Protein AF-A0A9W6X5M8-F1 (afdb_monomer_lite)

Sequence (213 aa):
MNVTDPGTEVNPSIALISAAWQDSLTKSNLDWFNHRGYLSYDLDDNLAVLTLNTVPYSVRCLTQDEAEGTELVPLFMSAAISLIYDNNPAFMVWDFDAITYEVLDYTVYGSNISSASQSLGWQPLFKASTEYAVSSLRTSELNAFVNRAASNPALLEQYYYNSKARSYRQSSCQDAACQAKWLCTMQWFTTSEDFQACVSELEAARSTVATSC

pLDDT: mean 86.84, std 13.22, range [39.12, 98.5]

Radius of gyration: 20.64 Å; chains: 1; bounding box: 48×42×54 Å

Foldseek 3Di:
DCCADPVVLFRPVQVVCLVVCPVPDDPVQSVVCRNQVWGWDAPDPQDIDTGDDCVCVPPVHDDDDDDDDDDDWDDDDFAACDCPPQFFRKGKDWDADPPNRFTFWMWIWGAADPDPPDDGPTDTLDICCVLQVFRGNGPVSLVVSLVVLLVDVVSLQSVVCVSRVNGPRDDTQRAQLSSQLSSLVSDDDPDPVVSVVSSVVSSVVVVVVVVPD

Secondary structure (DSSP, 8-state):
--SS-TTT---HHHHTTGGGGTTTS-HHHHHHHHHHS-EEEESSSS-EEEE---GGGSTTS-PPPP------PPP-PPPPSS-TTSPPPEEEEEEE-TTT--EEEEEEEE---SSTTS----EEEEEHHHHH--S--SHHHHHHHHHHHHH-HHHHHHHHHHHTTT-TTSPP--SHHHHHHHHHTTS--SSHHHHHHHHHHHHHHHHHHHT--

Organism: NCBI:txid2077276

Structure (mmCIF, N/CA/C/O backbone):
data_AF-A0A9W6X5M8-F1
#
_entry.id   AF-A0A9W6X5M8-F1
#
loop_
_atom_site.group_PDB
_atom_site.id
_atom_site.type_symbol
_atom_site.label_atom_id
_atom_site.label_alt_id
_atom_site.label_comp_id
_atom_site.label_asym_id
_atom_site.label_entity_id
_atom_site.label_seq_id
_atom_site.pdbx_PDB_ins_code
_atom_site.Cartn_x
_atom_site.Cartn_y
_atom_site.Cartn_z
_atom_site.occupancy
_atom_site.B_iso_or_equiv
_atom_site.auth_seq_id
_atom_site.auth_comp_id
_atom_site.auth_asym_id
_atom_site.auth_atom_id
_atom_site.pdbx_PDB_model_num
ATOM 1 N N . MET A 1 1 ? -3.302 24.728 13.716 1.00 47.94 1 MET A N 1
ATOM 2 C CA . MET A 1 1 ? -4.661 24.152 13.825 1.00 47.94 1 MET A CA 1
ATOM 3 C C . MET A 1 1 ? -4.744 23.505 15.196 1.00 47.94 1 MET A C 1
ATOM 5 O O . MET A 1 1 ? -3.886 22.681 15.476 1.00 47.94 1 MET A O 1
ATOM 9 N N . ASN A 1 2 ? -5.677 23.905 16.067 1.00 55.47 2 ASN A N 1
ATOM 10 C CA . ASN A 1 2 ? -5.885 23.180 17.326 1.00 55.47 2 ASN A CA 1
ATOM 11 C C . ASN A 1 2 ? -6.589 21.868 16.986 1.00 55.47 2 ASN A C 1
ATOM 13 O O . ASN A 1 2 ? -7.780 21.864 16.693 1.00 55.47 2 ASN A O 1
ATOM 17 N N . VAL A 1 3 ? -5.819 20.781 16.938 1.00 63.25 3 VAL A N 1
ATOM 18 C CA . VAL A 1 3 ? -6.336 19.430 16.678 1.00 63.25 3 VAL A CA 1
ATOM 19 C C . VAL A 1 3 ? -7.243 18.994 17.831 1.00 63.25 3 VAL A C 1
ATOM 21 O O . VAL A 1 3 ? -8.262 18.365 17.593 1.00 63.25 3 VAL A O 1
ATOM 24 N N . THR A 1 4 ? -6.938 19.417 19.056 1.00 66.56 4 THR A N 1
ATOM 25 C CA . THR A 1 4 ? -7.747 19.167 20.251 1.00 66.56 4 THR A CA 1
ATOM 26 C C . THR A 1 4 ? -8.115 20.503 20.892 1.00 66.56 4 THR A C 1
ATOM 28 O O . THR A 1 4 ? -7.276 21.402 20.991 1.00 66.56 4 THR A O 1
ATOM 31 N N . ASP A 1 5 ? -9.376 20.663 21.285 1.00 64.81 5 ASP A N 1
ATOM 32 C CA . ASP A 1 5 ? -9.841 21.823 22.038 1.00 64.81 5 ASP A CA 1
ATOM 33 C C . ASP A 1 5 ? -9.309 21.746 23.484 1.00 64.81 5 ASP A C 1
ATOM 35 O O . ASP A 1 5 ? -9.529 20.743 24.157 1.00 64.81 5 ASP A O 1
ATOM 39 N N . PRO A 1 6 ? -8.603 22.770 23.991 1.00 66.88 6 PRO A N 1
ATOM 40 C CA . PRO A 1 6 ? -7.944 22.701 25.295 1.00 66.88 6 PRO A CA 1
ATOM 41 C C . PRO A 1 6 ? -8.903 22.809 26.492 1.00 66.88 6 PRO A C 1
ATOM 43 O O . PRO A 1 6 ? -8.478 22.572 27.616 1.00 66.88 6 PRO A O 1
ATOM 46 N N . GLY A 1 7 ? -10.166 23.203 26.287 1.00 72.44 7 GLY A N 1
ATOM 47 C CA . GLY A 1 7 ? -11.163 23.296 27.358 1.00 72.44 7 GLY A CA 1
ATOM 48 C C . GLY A 1 7 ? -11.997 22.025 27.516 1.00 72.44 7 GLY A C 1
ATOM 49 O O . GLY A 1 7 ? -12.445 21.713 28.615 1.00 72.44 7 GLY A O 1
ATOM 50 N N . THR A 1 8 ? -12.207 21.301 26.419 1.00 73.75 8 THR A N 1
ATOM 51 C CA . THR A 1 8 ? -13.016 20.074 26.369 1.00 73.75 8 THR A CA 1
ATOM 52 C C . THR A 1 8 ? -12.182 18.814 26.170 1.00 73.75 8 THR A C 1
ATOM 54 O O . THR A 1 8 ? -12.710 17.717 26.315 1.00 73.75 8 THR A O 1
ATOM 57 N N . GLU A 1 9 ? -10.906 18.966 25.809 1.00 74.50 9 GLU A N 1
ATOM 58 C CA . GLU A 1 9 ? -10.004 17.896 25.372 1.00 74.50 9 GLU A CA 1
ATOM 59 C C . GLU A 1 9 ? -10.557 17.075 24.196 1.00 74.50 9 GLU A C 1
ATOM 61 O O . GLU A 1 9 ? -10.105 15.966 23.944 1.00 74.50 9 GLU A O 1
ATOM 66 N N . VAL A 1 10 ? -11.529 17.602 23.443 1.00 75.12 10 VAL A N 1
ATOM 67 C CA . VAL A 1 10 ? -12.152 16.930 22.294 1.00 75.12 10 VAL A CA 1
ATOM 68 C C . VAL A 1 10 ? -11.622 17.514 20.992 1.00 75.12 10 VAL A C 1
ATOM 70 O O . VAL A 1 10 ? -11.450 18.724 20.855 1.00 75.12 10 VAL A O 1
ATOM 73 N N . ASN A 1 11 ? -11.400 16.662 19.993 1.00 73.62 11 ASN A N 1
ATOM 74 C CA . ASN A 1 11 ? -11.164 17.100 18.625 1.00 73.62 11 ASN A CA 1
ATOM 75 C C . ASN A 1 11 ? -12.515 17.400 17.940 1.00 73.62 11 ASN A C 1
ATOM 77 O O . ASN A 1 11 ? -13.260 16.468 17.618 1.00 73.62 11 ASN A O 1
ATOM 81 N N . PRO A 1 12 ? -12.851 18.677 17.667 1.00 73.62 12 PRO A N 1
ATOM 82 C CA . PRO A 1 12 ? -14.161 19.048 17.133 1.00 73.62 12 PRO A CA 1
ATOM 83 C C . PRO A 1 12 ? -14.402 18.533 15.709 1.00 73.62 12 PRO A C 1
ATOM 85 O O . PRO A 1 12 ? -15.550 18.343 15.324 1.00 73.62 12 PRO A O 1
ATOM 88 N N . SER A 1 13 ? -13.348 18.279 14.924 1.00 76.94 13 SER A N 1
ATOM 89 C CA . SER A 1 13 ? -13.488 17.701 13.578 1.00 76.94 13 SER A CA 1
ATOM 90 C C . SER A 1 13 ? -13.764 16.199 13.636 1.00 76.94 13 SER A C 1
ATOM 92 O O . SER A 1 13 ? -14.544 15.688 12.839 1.00 76.94 13 SER A O 1
ATOM 94 N N . ILE A 1 14 ? -13.164 15.498 14.602 1.00 77.25 14 ILE A N 1
ATOM 95 C CA . ILE A 1 14 ? -13.422 14.073 14.834 1.00 77.25 14 ILE A CA 1
ATOM 96 C C . ILE A 1 14 ? -14.827 13.868 15.397 1.00 77.25 14 ILE A C 1
ATOM 98 O O . ILE A 1 14 ? -15.544 13.003 14.905 1.00 77.25 14 ILE A O 1
ATOM 102 N N . ALA A 1 15 ? -15.269 14.725 16.323 1.00 73.12 15 ALA A N 1
ATOM 103 C CA . ALA A 1 15 ? -16.620 14.677 16.883 1.00 73.12 15 ALA A CA 1
ATOM 104 C C . ALA A 1 15 ? -17.732 14.674 15.809 1.00 73.12 15 ALA A C 1
ATOM 106 O O . ALA A 1 15 ? -18.783 14.066 16.012 1.00 73.12 15 ALA A O 1
ATOM 107 N N . LEU A 1 16 ? -17.497 15.306 14.649 1.00 79.81 16 LEU A N 1
ATOM 108 C CA . LEU A 1 16 ? -18.440 15.318 13.522 1.00 79.81 16 LEU A CA 1
ATOM 109 C C . LEU A 1 16 ? -18.623 13.945 12.863 1.00 79.81 16 LEU A C 1
ATOM 111 O O . LEU A 1 16 ? -19.682 13.686 12.294 1.00 79.81 16 LEU A O 1
ATOM 115 N N . ILE A 1 17 ? -17.610 13.078 12.917 1.00 81.50 17 ILE A N 1
ATOM 116 C CA . ILE A 1 17 ? -17.653 11.745 12.303 1.00 81.50 17 ILE A CA 1
ATOM 117 C C . ILE A 1 17 ? -17.928 10.636 13.319 1.00 81.50 17 ILE A C 1
ATOM 119 O O . ILE A 1 17 ? -18.282 9.533 12.920 1.00 81.50 17 ILE A O 1
ATOM 123 N N . SER A 1 18 ? -17.820 10.909 14.620 1.00 82.69 18 SER A N 1
ATOM 124 C CA . SER A 1 18 ? -17.929 9.907 15.690 1.00 82.69 18 SER A CA 1
ATOM 125 C C . SER A 1 18 ? -19.239 9.132 15.687 1.00 82.69 18 SER A C 1
ATOM 127 O O . SER A 1 18 ? -19.248 7.953 16.024 1.00 82.69 18 SER A O 1
ATOM 129 N N . ALA A 1 19 ? -20.340 9.762 15.265 1.00 86.50 19 ALA A N 1
ATOM 130 C CA . ALA A 1 19 ? -21.632 9.090 15.141 1.00 86.50 19 ALA A CA 1
ATOM 131 C C . ALA A 1 19 ? -21.582 7.887 14.183 1.00 86.50 19 ALA A C 1
ATOM 133 O O . ALA A 1 19 ? -22.212 6.872 14.455 1.00 86.50 19 ALA A O 1
ATOM 134 N N . ALA A 1 20 ? -20.779 7.960 13.116 1.00 87.44 20 ALA A N 1
ATOM 135 C CA . ALA A 1 20 ? -20.617 6.862 12.163 1.00 87.44 20 ALA A CA 1
ATOM 136 C C . ALA A 1 20 ? -19.860 5.653 12.744 1.00 87.44 20 ALA A C 1
ATOM 138 O O . ALA A 1 20 ? -19.884 4.578 12.153 1.00 87.44 20 ALA A O 1
ATOM 139 N N . TRP A 1 21 ? -19.194 5.822 13.890 1.00 88.12 21 TRP A N 1
ATOM 140 C CA . TRP A 1 21 ? -18.378 4.791 14.534 1.00 88.12 21 TRP A CA 1
ATOM 141 C C . TRP A 1 21 ? -19.024 4.197 15.791 1.00 88.12 21 TRP A C 1
ATOM 143 O O . TRP A 1 21 ? -18.446 3.290 16.385 1.00 88.12 21 TRP A O 1
ATOM 153 N N . GLN A 1 22 ? -20.205 4.676 16.200 1.00 89.19 22 GLN A N 1
ATOM 154 C CA . GLN A 1 22 ? -20.870 4.250 17.442 1.00 89.19 22 GLN A CA 1
ATOM 155 C C . GLN A 1 22 ? -21.201 2.755 17.472 1.00 89.19 22 GLN A C 1
ATOM 157 O O . GLN A 1 22 ? -21.111 2.141 18.530 1.00 89.19 22 GLN A O 1
ATOM 162 N N . ASP A 1 23 ? -21.530 2.174 16.318 1.00 90.44 23 ASP A N 1
ATOM 163 C CA . ASP A 1 23 ? -21.866 0.750 16.208 1.00 90.44 23 ASP A CA 1
ATOM 164 C C . ASP A 1 23 ? -20.622 -0.148 16.099 1.00 90.44 23 ASP A C 1
ATOM 166 O O . ASP A 1 23 ? -20.699 -1.354 16.327 1.00 90.44 23 ASP A O 1
ATOM 170 N N . SER A 1 24 ? -19.468 0.438 15.763 1.00 87.00 24 SER A N 1
ATOM 171 C CA . SER A 1 24 ? -18.211 -0.284 15.526 1.00 87.00 24 SER A CA 1
ATOM 172 C C . SER A 1 24 ? -17.241 -0.204 16.705 1.00 87.00 24 SER A C 1
ATOM 174 O O . SER A 1 24 ? -16.332 -1.025 16.803 1.00 87.00 24 SER A O 1
ATOM 176 N N . LEU A 1 25 ? -17.392 0.789 17.587 1.00 87.69 25 LEU A N 1
ATOM 177 C CA . LEU A 1 25 ? -16.494 1.038 18.713 1.00 87.69 25 LEU A CA 1
ATOM 178 C C . LEU A 1 25 ? -17.238 0.943 20.043 1.00 87.69 25 LEU A C 1
ATOM 180 O O . LEU A 1 25 ? -18.352 1.437 20.198 1.00 87.69 25 LEU A O 1
ATOM 184 N N . THR A 1 26 ? -16.578 0.374 21.054 1.00 89.00 26 THR A N 1
ATOM 185 C CA . THR A 1 26 ? -17.076 0.464 22.431 1.00 89.00 26 THR A CA 1
ATOM 186 C C . THR A 1 26 ? -17.136 1.927 22.871 1.00 89.00 26 THR A C 1
ATOM 188 O O . THR A 1 26 ? -16.373 2.767 22.390 1.00 89.00 26 THR A O 1
ATOM 191 N N . LYS A 1 27 ? -17.996 2.239 23.848 1.00 89.00 27 LYS A N 1
ATOM 192 C CA . LYS A 1 27 ? -18.115 3.603 24.384 1.00 89.00 27 LYS A CA 1
ATOM 193 C C . LYS A 1 27 ? -16.763 4.176 24.830 1.00 89.00 27 LYS A C 1
ATOM 195 O O . LYS A 1 27 ? -16.429 5.295 24.468 1.00 89.00 27 LYS A O 1
ATOM 200 N N . SER A 1 28 ? -15.961 3.378 25.541 1.00 87.94 28 SER A N 1
ATOM 201 C CA . SER A 1 28 ? -14.632 3.802 26.000 1.00 87.94 28 SER A CA 1
ATOM 202 C C . SER A 1 28 ? -13.668 4.081 24.844 1.00 87.94 28 SER A C 1
ATOM 204 O O . SER A 1 28 ? -12.886 5.025 24.921 1.00 87.94 28 SER A O 1
ATOM 206 N N . ASN A 1 29 ? -13.705 3.275 23.779 1.00 88.06 29 ASN A N 1
ATOM 207 C CA . ASN A 1 29 ? -12.867 3.483 22.597 1.00 88.06 29 ASN A CA 1
ATOM 208 C C . ASN A 1 29 ? -13.296 4.735 21.828 1.00 88.06 29 ASN A C 1
ATOM 210 O O . ASN A 1 29 ? -12.449 5.503 21.377 1.00 88.06 29 ASN A O 1
ATOM 214 N N . LEU A 1 30 ? -14.604 4.966 21.718 1.00 87.69 30 LEU A N 1
ATOM 215 C CA . LEU A 1 30 ? -15.150 6.155 21.078 1.00 87.69 30 LEU A CA 1
ATOM 216 C C . LEU A 1 30 ? -14.787 7.434 21.849 1.00 87.69 30 LEU A C 1
ATOM 218 O O . LEU A 1 30 ? -14.405 8.422 21.227 1.00 87.69 30 LEU A O 1
ATOM 222 N N . ASP A 1 31 ? -14.841 7.409 23.184 1.00 86.38 31 ASP A N 1
ATOM 223 C CA . ASP A 1 31 ? -14.430 8.537 24.031 1.00 86.38 31 ASP A CA 1
ATOM 224 C C . ASP A 1 31 ? -12.938 8.866 23.825 1.00 86.38 31 ASP A C 1
ATOM 226 O O . ASP A 1 31 ? -12.577 10.024 23.597 1.00 86.38 31 ASP A O 1
ATOM 230 N N . TRP A 1 32 ? -12.071 7.846 23.784 1.00 83.31 32 TRP A N 1
ATOM 231 C CA . TRP A 1 32 ? -10.649 8.038 23.477 1.00 83.31 32 TRP A CA 1
ATOM 232 C C . TRP A 1 32 ? -10.407 8.584 22.072 1.00 83.31 32 TRP A C 1
ATOM 234 O O . TRP A 1 32 ? -9.613 9.514 21.907 1.00 83.31 32 TRP A O 1
ATOM 244 N N . PHE A 1 33 ? -11.104 8.040 21.074 1.00 85.75 33 PHE A N 1
ATOM 245 C CA . PHE A 1 33 ? -11.027 8.511 19.696 1.00 85.75 33 PHE A CA 1
ATOM 246 C C . PHE A 1 33 ? -11.430 9.987 19.590 1.00 85.75 33 PHE A C 1
ATOM 248 O O . PHE A 1 33 ? -10.730 10.773 18.951 1.00 85.75 33 PHE A O 1
ATOM 255 N N . ASN A 1 34 ? -12.490 10.395 20.291 1.00 83.88 34 ASN A N 1
ATOM 256 C CA . ASN A 1 34 ? -12.950 11.784 20.329 1.00 83.88 34 ASN A CA 1
ATOM 257 C C . ASN A 1 34 ? -11.930 12.727 20.967 1.00 83.88 34 ASN A C 1
ATOM 259 O O . ASN A 1 34 ? -11.778 13.858 20.502 1.00 83.88 34 ASN A O 1
ATOM 263 N N . HIS A 1 35 ? -11.230 12.284 22.012 1.00 79.88 35 HIS A N 1
ATOM 264 C CA . HIS A 1 35 ? -10.239 13.124 22.681 1.00 79.88 35 HIS A CA 1
ATOM 265 C C . HIS A 1 35 ? -8.937 13.263 21.892 1.00 79.88 35 HIS A C 1
ATOM 267 O O . HIS A 1 35 ? -8.367 14.348 21.756 1.00 79.88 35 HIS A O 1
ATOM 273 N N . ARG A 1 36 ? -8.455 12.147 21.351 1.00 77.12 36 ARG A N 1
ATOM 274 C CA . ARG A 1 36 ? -7.084 12.039 20.842 1.00 77.12 36 ARG A CA 1
ATOM 275 C C . ARG A 1 36 ? -6.996 12.059 19.320 1.00 77.12 36 ARG A C 1
ATOM 277 O O . ARG A 1 36 ? -5.934 12.328 18.765 1.00 77.12 36 ARG A O 1
ATOM 284 N N . GLY A 1 37 ? -8.093 11.742 18.636 1.00 81.62 37 GLY A N 1
ATOM 285 C CA . GLY A 1 37 ? -8.132 11.506 17.193 1.00 81.62 37 GLY A CA 1
ATOM 286 C C . GLY A 1 37 ? -7.448 10.209 16.749 1.00 81.62 37 GLY A C 1
ATOM 287 O O . GLY A 1 37 ? -7.478 9.901 15.565 1.00 81.62 37 GLY A O 1
ATOM 288 N N . TYR A 1 38 ? -6.851 9.450 17.669 1.00 85.12 38 TYR A N 1
ATOM 289 C CA . TYR A 1 38 ? -6.265 8.130 17.443 1.00 85.12 38 TYR A CA 1
ATOM 290 C C . TYR A 1 38 ? -6.884 7.119 18.412 1.00 85.12 38 TYR A C 1
ATOM 292 O O . TYR A 1 38 ? -7.480 7.498 19.423 1.00 85.12 38 TYR A O 1
ATOM 300 N N . LEU A 1 39 ? -6.749 5.834 18.104 1.00 88.31 39 LEU A N 1
ATOM 301 C CA . LEU A 1 39 ? -7.370 4.747 18.851 1.00 88.31 39 LEU A CA 1
ATOM 302 C C . LEU A 1 39 ? -6.379 3.592 19.026 1.00 88.31 39 LEU A C 1
ATOM 304 O O . LEU A 1 39 ? -5.668 3.251 18.089 1.00 88.31 39 LEU A O 1
ATOM 308 N N . SER A 1 40 ? -6.364 2.979 20.207 1.00 90.25 40 SER A N 1
ATOM 309 C CA . SER A 1 40 ? -5.671 1.716 20.470 1.00 90.25 40 SER A CA 1
ATOM 310 C C . SER A 1 40 ? -6.610 0.802 21.240 1.00 90.25 40 SER A C 1
ATOM 312 O O . SER A 1 40 ? -7.208 1.255 22.216 1.00 90.25 40 SER A O 1
ATOM 314 N N . TYR A 1 41 ? -6.751 -0.449 20.816 1.00 88.06 41 TYR A N 1
ATOM 315 C CA . TYR A 1 41 ? -7.554 -1.448 21.521 1.00 88.06 41 TYR A CA 1
ATOM 316 C C . TYR A 1 41 ? -7.101 -2.862 21.176 1.00 88.06 41 TYR A C 1
ATOM 318 O O . TYR A 1 41 ? -6.610 -3.103 20.075 1.00 88.06 41 TYR A O 1
ATOM 326 N N . ASP A 1 42 ? -7.313 -3.785 22.103 1.00 91.19 42 ASP A N 1
ATOM 327 C CA . ASP A 1 42 ? -7.117 -5.211 21.864 1.00 91.19 42 ASP A CA 1
ATOM 328 C C . ASP A 1 42 ? -8.306 -5.737 21.046 1.00 91.19 42 ASP A C 1
ATOM 330 O O . ASP A 1 42 ? -9.467 -5.549 21.427 1.00 91.19 42 ASP A O 1
ATOM 334 N N . LEU A 1 43 ? -8.028 -6.331 19.884 1.00 89.12 43 LEU A N 1
ATOM 335 C CA . LEU A 1 43 ? -9.028 -7.015 19.063 1.00 89.12 43 LEU A CA 1
ATOM 336 C C . LEU A 1 43 ? -9.355 -8.388 19.662 1.00 89.12 43 LEU A C 1
ATOM 338 O O . LEU A 1 43 ? -10.516 -8.796 19.669 1.00 89.12 43 LEU A O 1
ATOM 342 N N . ASP A 1 44 ? -8.329 -9.066 20.176 1.00 90.50 44 ASP A N 1
ATOM 343 C CA . ASP A 1 44 ? -8.400 -10.289 20.970 1.00 90.50 44 ASP A CA 1
ATOM 344 C C . ASP A 1 44 ? -7.159 -10.414 21.882 1.00 90.50 44 ASP A C 1
ATOM 346 O O . ASP A 1 44 ? -6.394 -9.462 22.029 1.00 90.50 44 ASP A O 1
ATOM 350 N N . ASP A 1 45 ? -6.945 -11.588 22.485 1.00 91.50 45 ASP A N 1
ATOM 351 C CA . ASP A 1 45 ? -5.821 -11.843 23.399 1.00 91.50 45 ASP A CA 1
ATOM 352 C C . ASP A 1 45 ? -4.427 -11.769 22.731 1.00 91.50 45 ASP A C 1
ATOM 354 O O . ASP A 1 45 ? -3.416 -11.723 23.434 1.00 91.50 45 ASP A O 1
ATOM 358 N N . ASN A 1 46 ? -4.350 -11.777 21.394 1.00 92.06 46 ASN A N 1
ATOM 359 C CA . ASN A 1 46 ? -3.102 -11.872 20.629 1.00 92.06 46 ASN A CA 1
ATOM 360 C C . ASN A 1 46 ? -2.867 -10.691 19.667 1.00 92.06 46 ASN A C 1
ATOM 362 O O . ASN A 1 46 ? -1.758 -10.561 19.146 1.00 92.06 46 ASN A O 1
ATOM 366 N N . LEU A 1 47 ? -3.862 -9.828 19.426 1.00 93.12 47 LEU A N 1
ATOM 367 C CA . LEU A 1 47 ? -3.754 -8.688 18.515 1.00 93.12 47 LEU A CA 1
ATOM 368 C C . LEU A 1 47 ? -4.267 -7.388 19.135 1.00 93.12 47 LEU A C 1
ATOM 370 O O . LEU A 1 47 ? -5.445 -7.254 19.457 1.00 93.12 47 LEU A O 1
ATOM 374 N N . ALA A 1 48 ? -3.402 -6.374 19.145 1.00 93.38 48 ALA A N 1
ATOM 375 C CA . ALA A 1 48 ? -3.777 -4.986 19.386 1.00 93.38 48 ALA A CA 1
ATOM 376 C C . ALA A 1 48 ? -3.831 -4.196 18.070 1.00 93.38 48 ALA A C 1
ATOM 378 O O . ALA A 1 48 ? -2.934 -4.285 17.230 1.00 93.38 48 ALA A O 1
ATOM 379 N N . VAL A 1 49 ? -4.870 -3.379 17.904 1.00 92.44 49 VAL A N 1
ATOM 380 C CA . VAL A 1 49 ? -5.057 -2.488 16.756 1.00 92.44 49 VAL A CA 1
ATOM 381 C C . VAL A 1 49 ? -4.771 -1.053 17.174 1.00 92.44 49 VAL A C 1
ATOM 383 O O . VAL A 1 49 ? -5.452 -0.501 18.039 1.00 92.44 49 VAL A O 1
ATOM 386 N N . LEU A 1 50 ? -3.805 -0.425 16.500 1.00 92.94 50 LEU A N 1
ATOM 387 C CA . LEU A 1 50 ? -3.466 0.989 16.651 1.00 92.94 50 LEU A CA 1
ATOM 388 C C . LEU A 1 50 ? -3.873 1.764 15.390 1.00 92.94 50 LEU A C 1
ATOM 390 O O . LEU A 1 50 ? -3.304 1.587 14.317 1.00 92.94 50 LEU A O 1
ATOM 394 N N . THR A 1 51 ? -4.855 2.652 15.519 1.00 90.06 51 THR A N 1
ATOM 395 C CA . THR A 1 51 ? -5.280 3.587 14.470 1.00 90.06 51 THR A CA 1
ATOM 396 C C . THR A 1 51 ? -4.708 4.964 14.765 1.00 90.06 51 THR A C 1
ATOM 398 O O . THR A 1 51 ? -5.129 5.617 15.718 1.00 90.06 51 THR A O 1
ATOM 401 N N . LEU A 1 52 ? -3.759 5.417 13.949 1.00 88.94 52 LEU A N 1
ATOM 402 C CA . LEU A 1 52 ? -3.069 6.694 14.130 1.00 88.94 52 LEU A CA 1
ATOM 403 C C . LEU A 1 52 ? -3.739 7.827 13.347 1.00 88.94 52 LEU A C 1
ATOM 405 O O . LEU A 1 52 ? -4.131 7.655 12.194 1.00 88.94 52 LEU A O 1
ATOM 409 N N . ASN A 1 53 ? -3.778 9.023 13.938 1.00 84.06 53 ASN A N 1
ATOM 410 C CA . ASN A 1 53 ? -4.060 10.249 13.198 1.00 84.06 53 ASN A CA 1
ATOM 411 C C . ASN A 1 53 ? -2.760 10.796 12.611 1.00 84.06 53 ASN A C 1
ATOM 413 O O . ASN A 1 53 ? -1.986 11.449 13.309 1.00 84.06 53 ASN A O 1
ATOM 417 N N . THR A 1 54 ? -2.522 10.543 11.329 1.00 85.44 54 THR A N 1
ATOM 418 C CA . THR A 1 54 ? -1.301 10.995 10.649 1.00 85.44 54 THR A CA 1
ATOM 419 C C . THR A 1 54 ? -1.393 12.430 10.118 1.00 85.44 54 THR A C 1
ATOM 421 O O . THR A 1 54 ? -0.381 12.994 9.706 1.00 85.44 54 THR A O 1
ATOM 424 N N . VAL A 1 55 ? -2.569 13.074 10.175 1.00 80.31 55 VAL A N 1
ATOM 425 C CA . VAL A 1 55 ? -2.784 14.446 9.670 1.00 80.31 55 VAL A CA 1
ATOM 426 C C . VAL A 1 55 ? -1.842 15.481 10.308 1.00 80.31 55 VAL A C 1
ATOM 428 O O . VAL A 1 55 ? -1.260 16.267 9.550 1.00 80.31 55 VAL A O 1
ATOM 431 N N . PRO A 1 56 ? -1.625 15.496 11.643 1.00 77.56 56 PRO A N 1
ATOM 432 C CA . PRO A 1 56 ? -0.718 16.451 12.284 1.00 77.56 56 PRO A CA 1
ATOM 433 C C . PRO A 1 56 ? 0.736 16.338 11.809 1.00 77.56 56 PRO A C 1
ATOM 435 O O . PRO A 1 56 ? 1.469 17.318 11.874 1.00 77.56 56 PRO A O 1
ATOM 438 N N . TYR A 1 57 ? 1.134 15.169 11.301 1.00 76.25 57 TYR A N 1
ATOM 439 C CA . TYR A 1 57 ? 2.489 14.882 10.825 1.00 76.25 57 TYR A CA 1
ATOM 440 C C . TYR A 1 57 ? 2.666 15.126 9.323 1.00 76.25 57 TYR A C 1
ATOM 442 O O . TYR A 1 57 ? 3.767 14.979 8.798 1.00 76.25 57 TYR A O 1
ATOM 450 N N . SER A 1 58 ? 1.601 15.494 8.603 1.00 74.00 58 SER A N 1
ATOM 451 C CA . SER A 1 58 ? 1.742 15.878 7.201 1.00 74.00 58 SER A CA 1
ATOM 452 C C . SER A 1 58 ? 2.629 17.123 7.089 1.00 74.00 58 SER A C 1
ATOM 454 O O . SER A 1 58 ? 2.511 18.049 7.889 1.00 74.00 58 SER A O 1
ATOM 456 N N . VAL A 1 59 ? 3.496 17.167 6.070 1.00 62.81 59 VAL A N 1
ATOM 457 C CA . VAL A 1 59 ? 4.548 18.189 5.830 1.00 62.81 59 VAL A CA 1
ATOM 458 C C . VAL A 1 59 ? 4.040 19.643 5.871 1.00 62.81 59 VAL A C 1
ATOM 460 O O . VAL A 1 59 ? 4.805 20.592 5.989 1.00 62.81 59 VAL A O 1
ATOM 463 N N . ARG A 1 60 ? 2.721 19.846 5.807 1.00 56.22 60 ARG A N 1
ATOM 464 C CA . ARG A 1 60 ? 2.082 21.151 6.004 1.00 56.22 60 ARG A CA 1
ATOM 465 C C . ARG A 1 60 ? 2.053 21.613 7.466 1.00 56.22 60 ARG A C 1
ATOM 467 O O . ARG A 1 60 ? 1.573 22.719 7.708 1.00 56.22 60 ARG A O 1
ATOM 474 N N . CYS A 1 61 ? 2.476 20.793 8.431 1.00 47.06 61 CYS A N 1
ATOM 475 C CA . CYS A 1 61 ? 2.245 21.057 9.850 1.00 47.06 61 CYS A CA 1
ATOM 476 C C . CYS A 1 61 ? 3.434 20.873 10.807 1.00 47.06 61 CYS A C 1
ATOM 478 O O . CYS A 1 61 ? 3.279 21.374 11.915 1.00 47.06 61 CYS A O 1
ATOM 480 N N . LEU A 1 62 ? 4.590 20.277 10.459 1.00 52.06 62 LEU A N 1
ATOM 481 C CA . LEU A 1 62 ? 5.712 20.132 11.417 1.00 52.06 62 LEU A CA 1
ATOM 482 C C . LEU A 1 62 ? 7.123 20.056 10.792 1.00 52.06 62 LEU A C 1
ATOM 484 O O . LEU A 1 62 ? 7.291 19.617 9.657 1.00 52.06 62 LEU A O 1
ATOM 488 N N . THR A 1 63 ? 8.118 20.447 11.603 1.00 46.97 63 THR A N 1
ATOM 489 C CA . THR A 1 63 ? 9.544 20.063 11.561 1.00 46.97 63 THR A CA 1
ATOM 490 C C . THR A 1 63 ? 9.706 18.694 12.236 1.00 46.97 63 THR A C 1
ATOM 492 O O . THR A 1 63 ? 9.179 18.514 13.334 1.00 46.97 63 THR A O 1
ATOM 495 N N . GLN A 1 64 ? 10.366 17.726 11.596 1.00 54.41 64 GLN A N 1
ATOM 496 C CA . GLN A 1 64 ? 10.522 16.362 12.126 1.00 54.41 64 GLN A CA 1
ATOM 497 C C . GLN A 1 64 ? 11.779 16.225 12.998 1.00 54.41 64 GLN A C 1
ATOM 499 O O . GLN A 1 64 ? 12.842 16.690 12.600 1.00 54.41 64 GLN A O 1
ATOM 504 N N . ASP A 1 65 ? 11.641 15.546 14.141 1.00 51.31 65 ASP A N 1
ATOM 505 C CA . ASP A 1 65 ? 12.755 14.966 14.901 1.00 51.31 65 ASP A CA 1
ATOM 506 C C . ASP A 1 65 ? 12.962 13.504 14.465 1.00 51.31 65 ASP A C 1
ATOM 508 O O . ASP A 1 65 ? 11.999 12.783 14.182 1.00 51.31 65 ASP A O 1
ATOM 512 N N . GLU A 1 66 ? 14.223 13.081 14.403 1.00 51.81 66 GLU A N 1
ATOM 513 C CA . GLU A 1 66 ? 14.654 11.762 13.931 1.00 51.81 66 GLU A CA 1
ATOM 514 C C . GLU A 1 66 ? 14.326 10.658 14.949 1.00 51.81 66 GLU A C 1
ATOM 516 O O . GLU A 1 66 ? 14.613 10.777 16.141 1.00 51.81 66 GLU A O 1
ATOM 521 N N . ALA A 1 67 ? 13.754 9.547 14.478 1.00 51.16 67 ALA A N 1
ATOM 522 C CA . ALA A 1 67 ? 13.635 8.322 15.262 1.00 51.16 67 ALA A CA 1
ATOM 523 C C . ALA A 1 67 ? 14.758 7.354 14.856 1.00 51.16 67 ALA A C 1
ATOM 525 O O . ALA A 1 67 ? 14.758 6.831 13.742 1.00 51.16 67 ALA A O 1
ATOM 526 N N . GLU A 1 68 ? 15.714 7.106 15.754 1.00 46.34 68 GLU A N 1
ATOM 527 C CA . GLU A 1 68 ? 16.763 6.100 15.554 1.00 46.34 68 GLU A CA 1
ATOM 528 C C . GLU A 1 68 ? 16.263 4.676 15.858 1.00 46.34 68 GLU A C 1
ATOM 530 O O . GLU A 1 68 ? 15.603 4.424 16.867 1.00 46.34 68 GLU A O 1
ATOM 535 N N . GLY A 1 69 ? 16.690 3.713 15.031 1.00 50.22 69 GLY A N 1
ATOM 536 C CA . GLY A 1 69 ? 16.988 2.359 15.510 1.00 50.22 69 GLY A CA 1
ATOM 537 C C . GLY A 1 69 ? 15.840 1.352 15.596 1.00 50.22 69 GLY A C 1
ATOM 538 O O . GLY A 1 69 ? 15.748 0.631 16.587 1.00 50.22 69 GLY A O 1
ATOM 539 N N . THR A 1 70 ? 15.018 1.207 14.553 1.00 53.69 70 THR A N 1
ATOM 540 C CA . THR A 1 70 ? 14.131 0.034 14.424 1.00 53.69 70 THR A CA 1
ATOM 541 C C . THR A 1 70 ? 14.398 -0.744 13.142 1.00 53.69 70 THR A C 1
ATOM 543 O O . THR A 1 70 ? 14.695 -0.174 12.094 1.00 53.69 70 THR A O 1
ATOM 546 N N . GLU A 1 71 ? 14.323 -2.074 13.242 1.00 60.50 71 GLU A N 1
ATOM 547 C CA . GLU A 1 71 ? 14.242 -2.952 12.078 1.00 60.50 71 GLU A CA 1
ATOM 548 C C . GLU A 1 71 ? 13.032 -2.521 11.246 1.00 60.50 71 GLU A C 1
ATOM 550 O O . GLU A 1 71 ? 11.904 -2.485 11.741 1.00 60.50 71 GLU A O 1
ATOM 555 N N . LEU A 1 72 ? 13.283 -2.125 9.999 1.00 70.25 72 LEU A N 1
ATOM 556 C CA . LEU A 1 72 ? 12.247 -1.610 9.116 1.00 70.25 72 LEU A CA 1
ATOM 557 C C . LEU A 1 72 ? 11.239 -2.722 8.819 1.00 70.25 72 LEU A C 1
ATOM 559 O O . LEU A 1 72 ? 11.554 -3.728 8.179 1.00 70.25 72 LEU A O 1
ATOM 563 N N . VAL A 1 73 ? 10.016 -2.531 9.302 1.00 84.06 73 VAL A N 1
ATOM 564 C CA . VAL A 1 73 ? 8.897 -3.429 9.026 1.00 84.06 73 VAL A CA 1
ATOM 565 C C . VAL A 1 73 ? 8.294 -3.113 7.655 1.00 84.06 73 VAL A C 1
ATOM 567 O O . VAL A 1 73 ? 8.401 -1.982 7.176 1.00 84.06 73 VAL A O 1
ATOM 570 N N . PRO A 1 74 ? 7.643 -4.0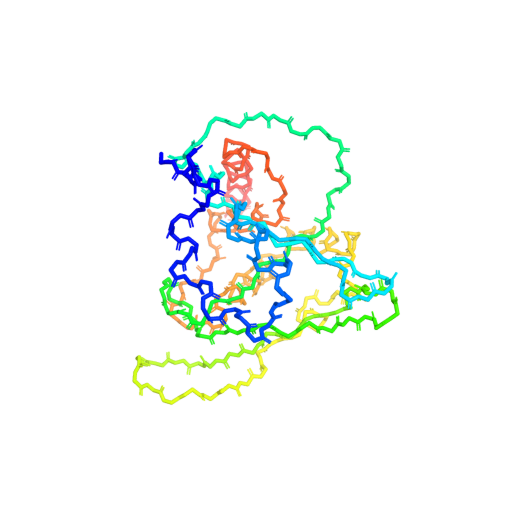75 6.988 1.00 89.94 74 PRO A N 1
ATOM 571 C CA . PRO A 1 74 ? 6.929 -3.792 5.754 1.00 89.94 74 PRO A CA 1
ATOM 572 C C . PRO A 1 74 ? 5.772 -2.816 5.996 1.00 89.94 74 PRO A C 1
ATOM 574 O O . PRO A 1 74 ? 4.931 -3.047 6.864 1.00 89.94 74 PRO A O 1
ATOM 577 N N . LEU A 1 75 ? 5.703 -1.747 5.199 1.00 91.31 75 LEU A N 1
ATOM 578 C CA . LEU A 1 75 ? 4.532 -0.877 5.115 1.00 91.31 75 LEU A CA 1
ATOM 579 C C . LEU A 1 75 ? 3.773 -1.194 3.833 1.00 91.31 75 LEU A C 1
ATOM 581 O O . LEU A 1 75 ? 4.334 -1.150 2.738 1.00 91.31 75 LEU A O 1
ATOM 585 N N . PHE A 1 76 ? 2.478 -1.455 3.966 1.00 92.50 76 PHE A N 1
ATOM 586 C CA . PHE A 1 76 ? 1.624 -1.700 2.819 1.00 92.50 76 PHE A CA 1
ATOM 587 C C . PHE A 1 76 ? 0.673 -0.535 2.569 1.00 92.50 76 PHE A C 1
ATOM 589 O O . PHE A 1 76 ? -0.064 -0.109 3.457 1.00 92.50 76 PHE A O 1
ATOM 596 N N . MET A 1 77 ? 0.652 -0.055 1.328 1.00 91.81 77 MET A N 1
ATOM 597 C CA . MET A 1 77 ? -0.298 0.957 0.874 1.00 91.81 77 MET A CA 1
ATOM 598 C C . MET A 1 77 ? -1.407 0.294 0.060 1.00 91.81 77 MET A C 1
ATOM 600 O O . MET A 1 77 ? -1.140 -0.406 -0.918 1.00 91.81 77 MET A O 1
ATOM 604 N N . SER A 1 78 ? -2.659 0.518 0.454 1.00 91.81 78 SER A N 1
ATOM 605 C CA . SER A 1 78 ? -3.823 0.005 -0.264 1.00 91.81 78 SER A CA 1
ATOM 606 C C . SER A 1 78 ? -4.225 0.920 -1.422 1.00 91.81 78 SER A C 1
ATOM 608 O O . SER A 1 78 ? -3.978 2.128 -1.422 1.00 91.81 78 SER A O 1
ATOM 610 N N . ALA A 1 79 ? -4.855 0.330 -2.438 1.00 88.12 79 ALA A N 1
ATOM 611 C CA . ALA A 1 79 ? -5.395 1.081 -3.561 1.00 88.12 79 ALA A CA 1
ATOM 612 C C . ALA A 1 79 ? -6.639 1.887 -3.152 1.00 88.12 79 ALA A C 1
ATOM 614 O O . ALA A 1 79 ? -7.366 1.519 -2.228 1.00 88.12 79 ALA A O 1
ATOM 615 N N . ALA A 1 80 ? -6.893 2.982 -3.867 1.00 91.38 80 ALA A N 1
ATOM 616 C CA . ALA A 1 80 ? -8.056 3.825 -3.636 1.00 91.38 80 ALA A CA 1
ATOM 617 C C . ALA A 1 80 ? -9.263 3.375 -4.476 1.00 91.38 80 ALA A C 1
ATOM 619 O O . ALA A 1 80 ? -9.135 2.981 -5.635 1.00 91.38 80 ALA A O 1
ATOM 620 N N . ILE A 1 81 ? -10.465 3.543 -3.918 1.00 92.19 81 ILE A N 1
ATOM 621 C CA . ILE A 1 81 ? -11.723 3.449 -4.679 1.00 92.19 81 ILE A CA 1
ATOM 622 C C . ILE A 1 81 ? -11.900 4.682 -5.582 1.00 92.19 81 ILE A C 1
ATOM 624 O O . ILE A 1 81 ? -12.525 4.609 -6.636 1.00 92.19 81 ILE A O 1
ATOM 628 N N . SER A 1 82 ? -11.351 5.828 -5.175 1.00 88.75 82 SER A N 1
ATOM 629 C CA . SER A 1 82 ? -11.414 7.073 -5.942 1.00 88.75 82 SER A CA 1
ATOM 630 C C . SER A 1 82 ? -10.658 6.967 -7.265 1.00 88.75 82 SER A C 1
ATOM 632 O O . SER A 1 82 ? -9.651 6.276 -7.343 1.00 88.75 82 SER A O 1
ATOM 634 N N . LEU A 1 83 ? -11.120 7.702 -8.278 1.00 86.62 83 LEU A N 1
ATOM 635 C CA . LEU A 1 83 ? -10.513 7.756 -9.618 1.00 86.62 83 LEU A CA 1
ATOM 636 C C . LEU A 1 83 ? -9.473 8.875 -9.762 1.00 86.62 83 LEU A C 1
ATOM 638 O O . LEU A 1 83 ? -8.950 9.115 -10.852 1.00 86.62 83 LEU A O 1
ATOM 642 N N . ILE A 1 84 ? -9.249 9.632 -8.688 1.00 81.00 84 ILE A N 1
ATOM 643 C CA . ILE A 1 84 ? -8.294 10.737 -8.676 1.00 81.00 84 ILE A CA 1
ATOM 644 C C . ILE A 1 84 ? -6.898 10.143 -8.899 1.00 81.00 84 ILE A C 1
ATOM 646 O O . ILE A 1 84 ? -6.507 9.236 -8.178 1.00 81.00 84 ILE A O 1
ATOM 650 N N . TYR A 1 85 ? -6.152 10.692 -9.864 1.00 84.25 85 TYR A N 1
ATOM 651 C CA . TYR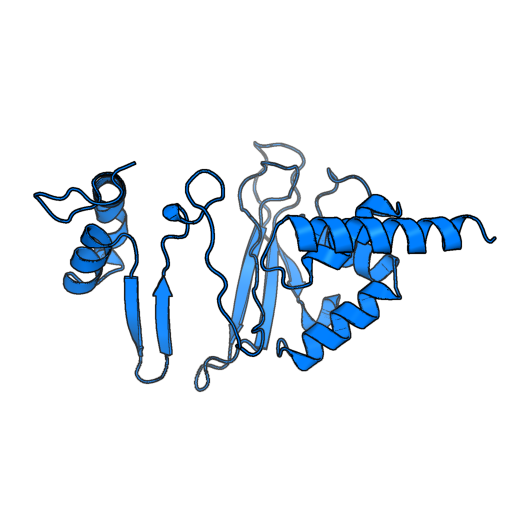 A 1 85 ? -4.845 10.199 -10.339 1.00 84.25 85 TYR A CA 1
ATOM 652 C C . TYR A 1 85 ? -4.890 8.993 -11.284 1.00 84.25 85 TYR A C 1
ATOM 654 O O . TYR A 1 85 ? -3.918 8.237 -11.364 1.00 84.25 85 TYR A O 1
ATOM 662 N N . ASP A 1 86 ? -5.989 8.845 -12.029 1.00 87.44 86 ASP A N 1
ATOM 663 C CA . ASP A 1 86 ? -6.113 7.929 -13.167 1.00 87.44 86 ASP A CA 1
ATOM 664 C C . ASP A 1 86 ? -5.960 6.442 -12.807 1.00 87.44 86 ASP A C 1
ATOM 666 O O . ASP A 1 86 ? -5.633 5.626 -13.670 1.00 87.44 86 ASP A O 1
ATOM 670 N N . ASN A 1 87 ? -6.169 6.051 -11.549 1.00 91.12 87 ASN A N 1
ATOM 671 C CA . ASN A 1 87 ? -6.261 4.646 -11.154 1.00 91.12 87 ASN A CA 1
ATOM 672 C C . ASN A 1 87 ? -7.671 4.094 -11.410 1.00 91.12 87 ASN A C 1
ATOM 674 O O . ASN A 1 87 ? -8.662 4.826 -11.442 1.00 91.12 87 ASN A O 1
ATOM 678 N N . ASN A 1 88 ? -7.762 2.774 -11.547 1.00 94.62 88 ASN A N 1
ATOM 679 C CA . ASN A 1 88 ? -9.043 2.088 -11.441 1.00 94.62 88 ASN A CA 1
ATOM 680 C C . ASN A 1 88 ? -9.490 2.047 -9.968 1.00 94.62 88 ASN A C 1
ATOM 682 O O . ASN A 1 88 ? -8.632 2.001 -9.078 1.00 94.62 88 ASN A O 1
ATOM 686 N N . PRO A 1 89 ? -10.808 2.017 -9.697 1.00 95.31 89 PRO A N 1
ATOM 687 C CA . PRO A 1 89 ? -11.320 1.788 -8.356 1.00 95.31 89 PRO A CA 1
ATOM 688 C C . PRO A 1 89 ? -10.889 0.395 -7.890 1.00 95.31 89 PRO A C 1
ATOM 690 O O . PRO A 1 89 ? -11.136 -0.605 -8.575 1.00 95.31 89 PRO A O 1
ATOM 693 N N . ALA A 1 90 ? -10.236 0.337 -6.734 1.00 96.31 90 ALA A N 1
ATOM 694 C CA . ALA A 1 90 ? -9.701 -0.897 -6.180 1.00 96.31 90 ALA A CA 1
ATOM 695 C C . ALA A 1 90 ? -9.769 -0.930 -4.649 1.00 96.31 90 ALA A C 1
ATOM 697 O O . ALA A 1 90 ? -9.819 0.106 -3.987 1.00 96.31 90 ALA A O 1
ATOM 698 N N . PHE A 1 91 ? -9.764 -2.143 -4.106 1.00 96.25 91 PHE A N 1
ATOM 699 C CA . PHE A 1 91 ? -9.569 -2.431 -2.688 1.00 96.25 91 PHE A CA 1
ATOM 700 C C . PHE A 1 91 ? -8.683 -3.672 -2.538 1.00 96.25 91 PHE A C 1
ATOM 702 O O . PHE A 1 91 ? -8.444 -4.407 -3.499 1.00 96.25 91 PHE A O 1
ATOM 709 N N . MET A 1 92 ? -8.171 -3.901 -1.333 1.00 97.19 92 MET A N 1
ATOM 710 C CA . MET A 1 92 ? -7.261 -5.004 -1.039 1.00 97.19 92 MET A CA 1
ATOM 711 C C . MET A 1 92 ? -7.860 -5.909 0.034 1.00 97.19 92 MET A C 1
ATOM 713 O O . MET A 1 92 ? -8.437 -5.418 1.003 1.00 97.19 92 MET A O 1
ATOM 717 N N . VAL A 1 93 ? -7.726 -7.218 -0.156 1.00 97.75 93 VAL A N 1
ATOM 718 C CA . VAL A 1 93 ? -8.096 -8.246 0.822 1.00 97.75 93 VAL A CA 1
ATOM 719 C C . VAL A 1 93 ? -6.820 -8.931 1.285 1.00 97.75 93 VAL A C 1
ATOM 721 O O . VAL A 1 93 ? -6.013 -9.345 0.452 1.00 97.75 93 VAL A O 1
ATOM 724 N N . TRP A 1 94 ? -6.652 -9.024 2.599 1.00 97.00 94 TRP A N 1
ATOM 725 C CA . TRP A 1 94 ? -5.473 -9.581 3.254 1.00 97.00 94 TRP A CA 1
ATOM 726 C C . TRP A 1 94 ? -5.740 -11.016 3.696 1.00 97.00 94 TRP A C 1
ATOM 728 O O . TRP A 1 94 ? -6.733 -11.271 4.377 1.00 97.00 94 TRP A O 1
ATOM 738 N N . ASP A 1 95 ? -4.833 -11.921 3.344 1.00 97.44 95 ASP A N 1
ATOM 739 C CA . ASP A 1 95 ? -4.773 -13.262 3.914 1.00 97.44 95 ASP A CA 1
ATOM 740 C C . ASP A 1 95 ? -3.817 -13.203 5.115 1.00 97.44 95 ASP A C 1
ATOM 742 O O . ASP A 1 95 ? -2.679 -12.753 4.972 1.00 97.44 95 ASP A O 1
ATOM 746 N N . PHE A 1 96 ? -4.252 -13.644 6.295 1.00 96.06 96 PHE A N 1
ATOM 747 C CA . PHE A 1 96 ? -3.423 -13.669 7.503 1.00 96.06 96 PHE A CA 1
ATOM 748 C C . PHE A 1 96 ? -3.625 -14.965 8.294 1.00 96.06 96 PHE A C 1
ATOM 750 O O . PHE A 1 96 ? -4.664 -15.621 8.179 1.00 96.06 96 PHE A O 1
ATOM 757 N N . ASP A 1 97 ? -2.627 -15.346 9.087 1.00 95.62 97 ASP A N 1
ATOM 758 C CA . ASP A 1 97 ? -2.729 -16.465 10.020 1.00 95.62 97 ASP A CA 1
ATOM 759 C C . ASP A 1 97 ? -3.568 -16.053 11.237 1.00 95.62 97 ASP A C 1
ATOM 761 O O . ASP A 1 97 ? -3.236 -15.101 11.936 1.00 95.62 97 ASP A O 1
ATOM 765 N N . ALA A 1 98 ? -4.664 -16.762 11.506 1.00 93.06 98 ALA A N 1
ATOM 766 C CA . ALA A 1 98 ? -5.611 -16.384 12.558 1.00 93.06 98 ALA A CA 1
ATOM 767 C C . ALA A 1 98 ? -5.098 -16.610 13.996 1.00 93.06 98 ALA A C 1
ATOM 769 O O . ALA A 1 98 ? -5.801 -16.269 14.943 1.00 93.06 98 ALA A O 1
ATOM 770 N N . ILE A 1 99 ? -3.921 -17.220 14.172 1.00 92.62 99 ILE A N 1
ATOM 771 C CA . ILE A 1 99 ? -3.300 -17.459 15.480 1.00 92.62 99 ILE A CA 1
ATOM 772 C C . ILE A 1 99 ? -2.153 -16.471 15.701 1.00 92.62 99 ILE A C 1
ATOM 774 O O . ILE A 1 99 ? -2.053 -15.874 16.769 1.00 92.62 99 ILE A O 1
ATOM 778 N N . THR A 1 100 ? -1.272 -16.310 14.713 1.00 93.69 100 THR A N 1
ATOM 779 C CA . THR A 1 100 ? -0.079 -15.457 14.831 1.00 93.69 100 THR A CA 1
ATOM 780 C C . THR A 1 100 ? -0.298 -14.037 14.328 1.00 93.69 100 THR A C 1
ATOM 782 O O . THR A 1 100 ? 0.553 -13.181 14.561 1.00 93.69 100 THR A O 1
ATOM 785 N N . TYR A 1 101 ? -1.401 -13.791 13.616 1.00 93.75 101 TYR A N 1
ATOM 786 C CA . TYR A 1 101 ? -1.690 -12.546 12.905 1.00 93.75 101 TYR A CA 1
ATOM 787 C C . TYR A 1 101 ? -0.634 -12.154 11.861 1.00 93.75 101 TYR A C 1
ATOM 789 O O . TYR A 1 101 ? -0.591 -11.015 11.395 1.00 93.75 101 TYR A O 1
ATOM 797 N N . GLU A 1 102 ? 0.199 -13.109 11.439 1.00 92.44 102 GLU A N 1
ATOM 798 C CA . GLU A 1 102 ? 1.143 -12.907 10.348 1.00 92.44 102 GLU A 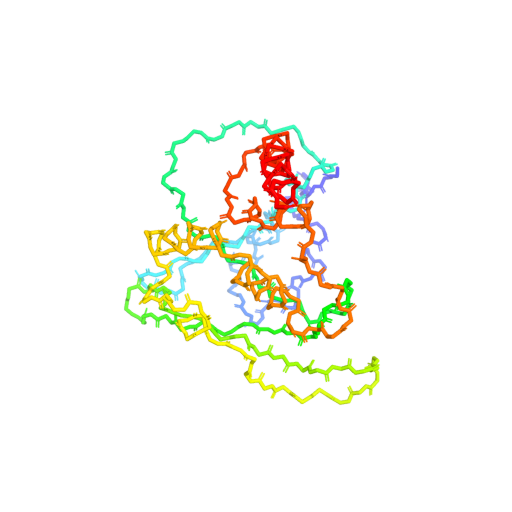CA 1
ATOM 799 C C . GLU A 1 102 ? 0.390 -12.704 9.029 1.00 92.44 102 GLU A C 1
ATOM 801 O O . GLU A 1 102 ? -0.433 -13.533 8.640 1.00 92.44 102 GLU A O 1
ATOM 806 N N . VAL A 1 103 ? 0.698 -11.622 8.311 1.00 94.94 103 VAL A N 1
ATOM 807 C CA . VAL A 1 103 ? 0.153 -11.386 6.970 1.00 94.94 103 VAL A CA 1
ATOM 808 C C . VAL A 1 103 ? 0.826 -12.335 5.979 1.00 94.94 103 VAL A C 1
ATOM 810 O O . VAL A 1 103 ? 2.036 -12.280 5.760 1.00 94.94 103 VAL A O 1
ATOM 813 N N . LEU A 1 104 ? 0.028 -13.205 5.367 1.00 97.00 104 LEU A N 1
ATOM 814 C CA . LEU A 1 104 ? 0.486 -14.276 4.487 1.00 97.00 104 LEU A CA 1
ATOM 815 C C . LEU A 1 104 ? 0.535 -13.826 3.025 1.00 97.00 104 LEU A C 1
ATOM 817 O O . LEU A 1 104 ? 1.488 -14.135 2.313 1.00 97.00 104 LEU A O 1
ATOM 821 N N . ASP A 1 105 ? -0.493 -13.106 2.575 1.00 98.06 105 ASP A N 1
ATOM 822 C CA . ASP A 1 105 ? -0.610 -12.611 1.204 1.00 98.06 105 ASP A CA 1
ATOM 823 C C . ASP A 1 105 ? -1.651 -11.482 1.113 1.00 98.06 105 ASP A C 1
ATOM 825 O O . ASP A 1 105 ? -2.369 -11.189 2.072 1.00 98.06 105 ASP A O 1
ATOM 829 N N . TYR A 1 106 ? -1.780 -10.868 -0.060 1.00 97.81 106 TYR A N 1
ATOM 830 C CA . TYR A 1 106 ? -2.905 -9.999 -0.375 1.00 97.81 106 TYR A CA 1
ATOM 831 C C . TYR A 1 106 ? -3.388 -10.184 -1.810 1.00 97.81 106 TYR A C 1
ATOM 833 O O . TYR A 1 106 ? -2.620 -10.451 -2.737 1.00 97.81 106 TYR A O 1
ATOM 841 N N . THR A 1 107 ? -4.691 -9.987 -1.999 1.00 98.50 107 THR A N 1
ATOM 842 C CA . THR A 1 107 ? -5.332 -9.938 -3.315 1.00 98.50 107 THR A CA 1
ATOM 843 C C . THR A 1 107 ? -5.930 -8.556 -3.535 1.00 98.50 107 THR A C 1
ATOM 845 O O . THR A 1 107 ? -6.734 -8.077 -2.732 1.00 98.50 107 THR A O 1
ATOM 848 N N . VAL A 1 108 ? -5.558 -7.910 -4.639 1.00 98.19 108 VAL A N 1
ATOM 849 C CA . VAL A 1 108 ? -6.166 -6.644 -5.059 1.00 98.19 108 VAL A CA 1
ATOM 850 C C . VAL A 1 108 ? -7.365 -6.944 -5.941 1.00 98.19 108 VAL A C 1
ATOM 852 O O . VAL A 1 108 ? -7.238 -7.618 -6.962 1.00 98.19 108 VAL A O 1
ATOM 855 N N . TYR A 1 109 ? -8.519 -6.408 -5.563 1.00 97.88 109 TYR A N 1
ATOM 856 C CA . TYR A 1 109 ? -9.742 -6.435 -6.353 1.00 97.88 109 TYR A CA 1
ATOM 857 C C . TYR A 1 109 ? -9.968 -5.065 -6.972 1.00 97.88 109 TYR A C 1
ATOM 859 O O . TYR A 1 109 ? -9.703 -4.037 -6.350 1.00 97.88 109 TYR A O 1
ATOM 867 N N . GLY A 1 110 ? -10.488 -5.033 -8.191 1.00 96.62 110 GLY A N 1
ATOM 868 C CA . GLY A 1 110 ? -10.760 -3.778 -8.872 1.00 96.62 110 GLY A CA 1
ATOM 869 C C . GLY A 1 110 ? -11.722 -3.934 -10.030 1.00 96.62 110 GLY A C 1
ATOM 870 O O . GLY A 1 110 ? -12.100 -5.044 -10.405 1.00 96.62 110 GLY A O 1
ATOM 871 N N . SER A 1 111 ? -12.125 -2.798 -10.588 1.00 95.56 111 SER A N 1
ATOM 872 C CA . SER A 1 111 ? -12.953 -2.737 -11.793 1.00 95.56 111 SER A CA 1
ATOM 873 C C . SER A 1 111 ? -12.255 -1.899 -12.850 1.00 95.56 111 SER A C 1
ATOM 875 O O . SER A 1 111 ? -11.861 -0.772 -12.573 1.00 95.56 111 SER A O 1
ATOM 877 N N . ASN A 1 112 ? -12.137 -2.414 -14.072 1.00 92.38 112 ASN A N 1
ATOM 878 C CA . ASN A 1 112 ? -11.654 -1.602 -15.184 1.00 92.38 112 ASN A CA 1
ATOM 879 C C . ASN A 1 112 ? -12.779 -0.677 -15.661 1.00 92.38 112 ASN A C 1
ATOM 881 O O . ASN A 1 112 ? -13.861 -1.159 -16.014 1.00 92.38 112 ASN A O 1
ATOM 885 N N . ILE A 1 113 ? -12.535 0.634 -15.657 1.00 90.06 113 ILE A N 1
ATOM 886 C CA . ILE A 1 113 ? -13.564 1.618 -15.991 1.00 90.06 113 ILE A CA 1
ATOM 887 C C . ILE A 1 113 ? -13.152 2.560 -17.121 1.00 90.06 113 ILE A C 1
ATOM 889 O O . ILE A 1 113 ? -12.093 3.189 -17.110 1.00 90.06 113 ILE A O 1
ATOM 893 N N . SER A 1 114 ? -14.053 2.750 -18.081 1.00 86.25 114 SER A N 1
ATOM 894 C CA . SER A 1 114 ? -13.875 3.731 -19.152 1.00 86.25 114 SER A CA 1
ATOM 895 C C . SER A 1 114 ? -14.595 5.053 -18.917 1.00 86.25 114 SER A C 1
ATOM 897 O O . SER A 1 114 ? -14.238 6.062 -19.518 1.00 86.25 114 SER A O 1
ATOM 899 N N . SER A 1 115 ? -15.557 5.089 -17.996 1.00 81.56 115 SER A N 1
ATOM 900 C CA . SER A 1 115 ? -16.282 6.302 -17.611 1.00 81.56 115 SER A CA 1
ATOM 901 C C . SER A 1 115 ? -16.668 6.273 -16.130 1.00 81.56 115 SER A C 1
ATOM 903 O O . SER A 1 115 ? -16.730 5.213 -15.513 1.00 81.56 115 SER A O 1
ATOM 905 N N . ALA A 1 116 ? -16.935 7.447 -15.552 1.00 76.69 116 ALA A N 1
ATOM 906 C CA . ALA A 1 116 ? -17.314 7.575 -14.142 1.00 76.69 116 ALA A CA 1
ATOM 907 C C . ALA A 1 116 ? -18.721 7.025 -13.821 1.00 76.69 116 ALA A C 1
ATOM 909 O O . ALA A 1 116 ? -19.030 6.786 -12.661 1.00 76.69 116 ALA A O 1
ATOM 910 N N . SER A 1 117 ? -19.575 6.837 -14.832 1.00 82.12 117 SER A N 1
ATOM 911 C CA . SER A 1 117 ? -20.950 6.334 -14.687 1.00 82.12 117 SER A CA 1
ATOM 912 C C . SER A 1 117 ? -21.093 4.834 -14.969 1.00 82.12 117 SER A C 1
ATOM 914 O O . SER A 1 117 ? -22.205 4.307 -14.947 1.00 82.12 117 SER A O 1
ATOM 916 N N . GLN A 1 118 ? -19.990 4.144 -15.267 1.00 88.06 118 GLN A N 1
ATOM 917 C CA . GLN A 1 118 ? -19.992 2.714 -15.552 1.00 88.06 118 GLN A CA 1
ATOM 918 C C . GLN A 1 118 ? -20.323 1.900 -14.292 1.00 88.06 118 GLN A C 1
ATOM 920 O O . GLN A 1 118 ? -19.864 2.213 -13.195 1.00 88.06 118 GLN A O 1
ATOM 925 N N . SER A 1 119 ? -21.074 0.808 -14.459 1.00 90.62 119 SER A N 1
ATOM 926 C CA . SER A 1 119 ? -21.227 -0.196 -13.403 1.00 90.62 119 SER A CA 1
ATOM 927 C C . SER A 1 119 ? -19.884 -0.868 -13.085 1.00 90.62 119 SER A C 1
ATOM 929 O O . SER A 1 119 ? -19.089 -1.156 -13.986 1.00 90.62 119 SER A O 1
ATOM 931 N N . LEU A 1 120 ? -19.631 -1.115 -11.799 1.00 93.12 120 LEU A N 1
ATOM 932 C CA . LEU A 1 120 ? -18.380 -1.695 -11.316 1.00 93.12 120 LEU A CA 1
ATOM 933 C C . LEU A 1 120 ? -18.442 -3.226 -11.358 1.00 93.12 120 LEU A C 1
ATOM 935 O O . LEU A 1 120 ? -19.186 -3.851 -10.603 1.00 93.12 120 LEU A O 1
ATOM 939 N N . GLY A 1 121 ? -17.645 -3.823 -12.243 1.00 93.94 121 GLY A N 1
ATOM 940 C CA . GLY A 1 121 ? -17.433 -5.268 -12.326 1.00 93.94 121 GLY A CA 1
ATOM 941 C C . GLY A 1 121 ? -16.244 -5.703 -11.476 1.00 93.94 121 GLY A C 1
ATOM 942 O O . GLY A 1 121 ? -15.172 -5.967 -12.021 1.00 93.94 121 GLY A O 1
ATOM 943 N N . TRP A 1 122 ? -16.424 -5.737 -10.153 1.00 96.00 122 TRP A N 1
ATOM 944 C CA . TRP A 1 122 ? -15.363 -6.099 -9.212 1.00 96.00 122 TRP A CA 1
ATOM 945 C C . TRP A 1 122 ? -14.863 -7.522 -9.451 1.00 96.00 122 TRP A C 1
ATOM 947 O O . TRP A 1 122 ? -15.633 -8.480 -9.412 1.00 96.00 122 TRP A O 1
ATOM 957 N N . GLN A 1 123 ? -13.559 -7.654 -9.660 1.00 97.25 123 GLN A N 1
ATOM 958 C CA . GLN A 1 123 ? -12.894 -8.932 -9.893 1.00 97.25 123 GLN A CA 1
ATOM 959 C C . GLN A 1 123 ? -11.487 -8.915 -9.289 1.00 97.25 123 GLN A C 1
ATOM 961 O O . GLN A 1 123 ? -10.914 -7.830 -9.121 1.00 97.25 123 GLN A O 1
ATOM 966 N N . PRO A 1 124 ? -10.912 -10.085 -8.960 1.00 97.69 124 PRO A N 1
ATOM 967 C CA . PRO A 1 124 ? -9.513 -10.151 -8.563 1.00 97.69 124 PRO A CA 1
ATOM 968 C C . PRO A 1 124 ? -8.636 -9.676 -9.728 1.00 97.69 124 PRO A C 1
ATOM 970 O O . PRO A 1 124 ? -8.758 -10.160 -10.852 1.00 97.69 124 PRO A O 1
ATOM 973 N N . LEU A 1 125 ? -7.760 -8.712 -9.458 1.00 97.44 125 LEU A N 1
ATOM 974 C CA . LEU A 1 125 ? -6.762 -8.240 -10.411 1.00 97.44 125 LEU A CA 1
ATOM 975 C C . LEU A 1 125 ? -5.497 -9.083 -10.290 1.00 97.44 125 LEU A C 1
ATOM 977 O O . LEU A 1 125 ? -5.054 -9.668 -11.274 1.00 97.44 125 LEU A O 1
ATOM 981 N N . PHE A 1 126 ? -4.927 -9.155 -9.087 1.00 97.94 126 PHE A N 1
ATOM 982 C CA . PHE A 1 126 ? -3.712 -9.920 -8.828 1.00 97.94 126 PHE A CA 1
ATOM 983 C C . PHE A 1 126 ? -3.586 -10.317 -7.359 1.00 97.94 126 PHE A C 1
ATOM 985 O O . PHE A 1 126 ? -4.161 -9.673 -6.479 1.00 97.94 126 PHE A O 1
ATOM 992 N N . LYS A 1 127 ? -2.799 -11.370 -7.122 1.00 98.19 127 LYS A N 1
ATOM 993 C CA . LYS A 1 127 ? -2.380 -11.853 -5.803 1.00 98.19 127 LYS A CA 1
ATOM 994 C C . LYS A 1 127 ? -0.862 -11.734 -5.696 1.00 98.19 127 LYS A C 1
ATOM 996 O O . LYS A 1 127 ? -0.176 -12.135 -6.637 1.00 98.19 127 LYS A O 1
ATOM 1001 N N . ALA A 1 128 ? -0.344 -11.177 -4.602 1.00 98.00 128 ALA A N 1
ATOM 1002 C CA . ALA A 1 128 ? 1.059 -10.764 -4.519 1.00 98.00 128 ALA A CA 1
ATOM 1003 C C . ALA A 1 128 ? 2.035 -11.930 -4.736 1.00 98.00 128 ALA A C 1
ATOM 1005 O O . ALA A 1 128 ? 2.964 -11.798 -5.535 1.00 98.00 128 ALA A O 1
ATOM 1006 N N . SER A 1 129 ? 1.786 -13.085 -4.107 1.00 98.12 129 SER A N 1
ATOM 1007 C CA . SER A 1 129 ? 2.644 -14.272 -4.267 1.00 98.12 129 SER A CA 1
ATOM 1008 C C . SER A 1 129 ? 2.776 -14.747 -5.711 1.00 98.12 129 SER A C 1
ATOM 1010 O O . SER A 1 129 ? 3.865 -15.110 -6.149 1.00 98.12 129 SER A O 1
ATOM 1012 N N . THR A 1 130 ? 1.682 -14.712 -6.473 1.00 98.19 130 THR A N 1
ATOM 1013 C CA . THR A 1 130 ? 1.664 -15.154 -7.873 1.00 98.19 130 THR A CA 1
ATOM 1014 C C . THR A 1 130 ? 2.239 -14.086 -8.797 1.00 98.19 130 THR A C 1
ATOM 1016 O O . THR A 1 130 ? 3.022 -14.396 -9.689 1.00 98.19 130 THR A O 1
ATOM 1019 N N . GLU A 1 131 ? 1.872 -12.827 -8.569 1.00 98.12 131 GLU A N 1
ATOM 1020 C CA . GLU A 1 131 ? 2.238 -11.700 -9.426 1.00 98.12 131 GLU A CA 1
ATOM 1021 C C . GLU A 1 131 ? 3.728 -11.346 -9.329 1.00 98.12 131 GLU A C 1
ATOM 1023 O O . GLU A 1 131 ? 4.363 -11.038 -10.335 1.00 98.12 131 GLU A O 1
ATOM 1028 N N . TYR A 1 132 ? 4.292 -11.400 -8.120 1.00 97.94 132 TYR A N 1
ATOM 1029 C CA . TYR A 1 132 ? 5.665 -10.969 -7.836 1.00 97.94 132 TYR A CA 1
ATOM 1030 C C . TYR A 1 132 ? 6.616 -12.121 -7.501 1.00 97.94 132 TYR A C 1
ATOM 1032 O O . TYR A 1 132 ? 7.792 -11.883 -7.190 1.00 97.94 132 TYR A O 1
ATOM 1040 N N . ALA A 1 133 ? 6.115 -13.360 -7.575 1.00 97.75 133 ALA A N 1
ATOM 1041 C CA . ALA A 1 133 ? 6.839 -14.578 -7.219 1.00 97.75 133 ALA A CA 1
ATOM 1042 C C . ALA A 1 133 ? 7.485 -14.488 -5.823 1.00 97.75 133 ALA A C 1
ATOM 1044 O O . ALA A 1 133 ? 8.644 -14.859 -5.644 1.00 97.75 133 ALA A O 1
ATOM 1045 N N . VAL A 1 134 ? 6.750 -13.940 -4.850 1.00 97.44 134 VAL A N 1
ATOM 1046 C CA . VAL A 1 134 ? 7.165 -13.869 -3.440 1.00 97.44 134 VAL A CA 1
ATOM 1047 C C . VAL A 1 134 ? 6.537 -15.020 -2.662 1.00 97.44 134 VAL A C 1
ATOM 1049 O O . VAL A 1 134 ? 5.353 -15.309 -2.816 1.00 97.44 134 VAL A O 1
ATOM 1052 N N . SER A 1 135 ? 7.317 -15.691 -1.817 1.00 96.44 135 SER A N 1
ATOM 1053 C CA . SER A 1 135 ? 6.818 -16.807 -0.997 1.00 96.44 135 SER A CA 1
ATOM 1054 C C . SER A 1 135 ? 6.293 -16.379 0.375 1.00 96.44 135 SER A C 1
ATOM 1056 O O . SER A 1 135 ? 5.704 -17.191 1.080 1.00 96.44 135 SER A O 1
ATOM 1058 N N . SER A 1 136 ? 6.544 -15.134 0.781 1.00 95.81 136 SER A N 1
ATOM 1059 C CA . SER A 1 136 ? 6.033 -14.536 2.017 1.00 95.81 136 SER A CA 1
ATOM 1060 C C . SER A 1 136 ? 6.048 -13.012 1.909 1.00 95.81 136 SER A C 1
ATOM 1062 O O . SER A 1 136 ? 6.750 -12.459 1.060 1.00 95.81 136 SER A O 1
ATOM 1064 N N . LEU A 1 137 ? 5.335 -12.336 2.807 1.00 95.88 137 LEU A N 1
ATOM 1065 C CA . LEU A 1 137 ? 5.365 -10.877 2.942 1.00 95.88 137 LEU A CA 1
ATOM 1066 C C . LEU A 1 137 ? 6.294 -10.398 4.073 1.00 95.88 137 LEU A C 1
ATOM 1068 O O . LEU A 1 137 ? 6.163 -9.278 4.563 1.00 95.88 137 LEU A O 1
ATOM 1072 N N . ARG A 1 138 ? 7.251 -11.238 4.489 1.00 93.00 138 ARG A N 1
ATOM 1073 C CA . ARG A 1 138 ? 8.276 -10.879 5.480 1.00 93.00 138 ARG A CA 1
ATOM 1074 C C . ARG A 1 138 ? 9.317 -9.938 4.877 1.00 93.00 138 ARG A C 1
ATOM 1076 O O . ARG A 1 138 ? 9.613 -10.010 3.685 1.00 93.00 138 ARG A O 1
ATOM 1083 N N . THR A 1 139 ? 9.950 -9.129 5.726 1.00 91.94 139 THR A N 1
ATOM 1084 C CA . THR A 1 139 ? 10.979 -8.147 5.341 1.00 91.94 139 THR A CA 1
ATOM 1085 C C . THR A 1 139 ? 12.068 -8.732 4.442 1.00 91.94 139 THR A C 1
ATOM 1087 O O . THR A 1 139 ? 12.429 -8.121 3.441 1.00 91.94 139 THR A O 1
ATOM 1090 N N . SER A 1 140 ? 12.572 -9.932 4.745 1.00 92.88 140 SER A N 1
ATOM 1091 C CA . SER A 1 140 ? 13.632 -10.571 3.953 1.00 92.88 140 SER A CA 1
ATOM 1092 C C . SER A 1 140 ? 13.209 -10.874 2.511 1.00 92.88 140 SER A C 1
ATOM 1094 O O . SER A 1 140 ? 13.968 -10.588 1.584 1.00 92.88 140 SER A O 1
ATOM 1096 N N . GLU A 1 141 ? 12.002 -11.407 2.307 1.00 95.44 141 GLU A N 1
ATOM 1097 C CA . GLU A 1 141 ? 11.481 -11.717 0.970 1.00 95.44 141 GLU A CA 1
ATOM 1098 C C . GLU A 1 141 ? 11.114 -10.443 0.204 1.00 95.44 141 GLU A C 1
ATOM 1100 O O . GLU A 1 141 ? 11.398 -10.334 -0.989 1.00 95.44 141 GLU A O 1
ATOM 1105 N N . LEU A 1 142 ? 10.555 -9.439 0.885 1.00 95.12 142 LEU A N 1
ATOM 1106 C CA . LEU A 1 142 ? 10.248 -8.153 0.259 1.00 95.12 142 LEU A CA 1
ATOM 1107 C C . LEU A 1 142 ? 11.521 -7.399 -0.151 1.00 95.12 142 LEU A C 1
ATOM 1109 O O . LEU A 1 142 ? 11.581 -6.874 -1.259 1.00 95.12 142 LEU A O 1
ATOM 1113 N N . ASN A 1 143 ? 12.583 -7.434 0.656 1.00 93.88 143 ASN A N 1
ATOM 1114 C CA . ASN A 1 143 ? 13.888 -6.891 0.267 1.00 93.88 143 ASN A CA 1
ATOM 1115 C C . ASN A 1 143 ? 14.480 -7.641 -0.935 1.00 93.88 143 ASN A C 1
ATOM 1117 O O . ASN A 1 143 ? 15.045 -7.026 -1.843 1.00 93.88 143 ASN A O 1
ATOM 1121 N N . ALA A 1 144 ? 14.322 -8.969 -0.987 1.00 95.56 144 ALA A N 1
ATOM 1122 C CA . ALA A 1 144 ? 14.712 -9.747 -2.158 1.00 95.56 144 ALA A CA 1
ATOM 1123 C C . ALA A 1 144 ? 13.910 -9.330 -3.402 1.00 95.56 144 ALA A C 1
ATOM 1125 O O . ALA A 1 144 ? 14.495 -9.179 -4.474 1.00 95.56 144 ALA A O 1
ATOM 1126 N N . PHE A 1 145 ? 12.603 -9.079 -3.269 1.00 96.69 145 PHE A N 1
ATOM 1127 C CA . PHE A 1 145 ? 11.777 -8.529 -4.343 1.00 96.69 145 PHE A CA 1
ATOM 1128 C C . PHE A 1 145 ? 12.278 -7.159 -4.824 1.00 96.69 145 PHE A C 1
ATOM 1130 O O . PHE A 1 145 ? 12.433 -6.982 -6.033 1.00 96.69 145 PHE A O 1
ATOM 1137 N N . VAL A 1 146 ? 12.609 -6.229 -3.919 1.00 95.81 146 VAL A N 1
ATOM 1138 C CA . VAL A 1 146 ? 13.159 -4.908 -4.284 1.00 95.81 146 VAL A CA 1
ATOM 1139 C C . VAL A 1 146 ? 14.451 -5.055 -5.091 1.00 95.81 146 VAL A C 1
ATOM 1141 O O . VAL A 1 146 ? 14.595 -4.434 -6.144 1.00 95.81 146 VAL A O 1
ATOM 1144 N N . ASN A 1 147 ? 15.355 -5.947 -4.674 1.00 96.19 147 ASN A N 1
ATOM 1145 C CA . ASN A 1 147 ? 16.582 -6.236 -5.420 1.00 96.19 147 ASN A CA 1
ATOM 1146 C C . ASN A 1 147 ? 16.291 -6.799 -6.824 1.00 96.19 147 ASN A C 1
ATOM 1148 O O . ASN A 1 147 ? 16.928 -6.396 -7.799 1.00 96.19 147 ASN A O 1
ATOM 1152 N N . ARG A 1 148 ? 15.299 -7.693 -6.960 1.00 97.38 148 ARG A N 1
ATOM 1153 C CA . ARG A 1 148 ? 14.870 -8.210 -8.273 1.00 97.38 148 ARG A CA 1
ATOM 1154 C C . ARG A 1 148 ? 14.299 -7.099 -9.155 1.00 97.38 148 ARG A C 1
ATOM 1156 O O . ARG A 1 148 ? 14.658 -7.023 -10.327 1.00 97.38 148 ARG A O 1
ATOM 1163 N N . ALA A 1 149 ? 13.438 -6.239 -8.609 1.00 96.56 149 ALA A N 1
ATOM 1164 C CA . ALA A 1 149 ? 12.847 -5.115 -9.335 1.00 96.56 149 ALA A CA 1
ATOM 1165 C C . ALA A 1 149 ? 13.915 -4.101 -9.781 1.00 96.56 149 ALA A C 1
ATOM 1167 O O . ALA A 1 149 ? 13.847 -3.586 -10.897 1.00 96.56 149 ALA A O 1
ATOM 1168 N N . ALA A 1 150 ? 14.957 -3.883 -8.970 1.00 95.25 150 ALA A N 1
ATOM 1169 C CA . ALA A 1 150 ? 16.079 -3.018 -9.322 1.00 95.25 150 ALA A CA 1
ATOM 1170 C C . ALA A 1 150 ? 16.808 -3.484 -10.593 1.00 95.25 150 ALA A C 1
ATOM 1172 O O . ALA A 1 150 ? 17.146 -2.661 -11.447 1.00 95.25 150 ALA A O 1
ATOM 1173 N N . SER A 1 151 ? 17.005 -4.794 -10.755 1.00 95.31 151 SER A N 1
ATOM 1174 C CA . SER A 1 151 ? 17.680 -5.377 -11.923 1.00 95.31 151 SER A CA 1
ATOM 1175 C C . SER A 1 151 ? 16.741 -5.762 -13.074 1.00 95.31 151 SER A C 1
ATOM 1177 O O . SER A 1 151 ? 17.222 -6.168 -14.129 1.00 95.31 151 SER A O 1
ATOM 1179 N N . ASN A 1 152 ? 15.421 -5.643 -12.904 1.00 96.38 152 ASN A N 1
ATOM 1180 C CA . ASN A 1 152 ? 14.432 -6.044 -13.904 1.00 96.38 152 ASN A CA 1
ATOM 1181 C C . ASN A 1 152 ? 13.417 -4.914 -14.178 1.00 96.38 152 ASN A C 1
ATOM 1183 O O . ASN A 1 152 ? 12.385 -4.835 -13.506 1.00 96.38 152 ASN A O 1
ATOM 1187 N N . PRO A 1 153 ? 13.665 -4.075 -15.204 1.00 95.38 153 PRO A N 1
ATOM 1188 C CA . PRO A 1 153 ? 12.771 -2.985 -15.599 1.00 95.38 153 PRO A CA 1
ATOM 1189 C C . PRO A 1 153 ? 11.323 -3.417 -15.868 1.00 95.38 153 PRO A C 1
ATOM 1191 O O . PRO A 1 153 ? 10.398 -2.678 -15.552 1.00 95.38 153 PRO A O 1
ATOM 1194 N N . ALA A 1 154 ? 11.111 -4.621 -16.410 1.00 96.50 154 ALA A N 1
ATOM 1195 C CA . ALA A 1 154 ? 9.769 -5.128 -16.691 1.00 96.50 154 ALA A CA 1
ATOM 1196 C C . ALA A 1 154 ? 9.008 -5.489 -15.406 1.00 96.50 154 ALA A C 1
ATOM 1198 O O . ALA A 1 154 ? 7.806 -5.254 -15.318 1.00 96.50 154 ALA A O 1
ATOM 1199 N N . LEU A 1 155 ? 9.701 -6.018 -14.390 1.00 97.50 155 LEU A N 1
ATOM 1200 C CA . LEU A 1 155 ? 9.097 -6.282 -13.081 1.00 97.50 155 LEU A CA 1
ATOM 1201 C C . LEU A 1 155 ? 8.719 -4.978 -12.368 1.00 97.50 155 LEU A C 1
ATOM 1203 O O . LEU A 1 155 ? 7.655 -4.896 -11.756 1.00 97.50 155 LEU A O 1
ATOM 1207 N N . LEU A 1 156 ? 9.569 -3.955 -12.471 1.00 97.19 156 LEU A N 1
ATOM 1208 C CA . LEU A 1 156 ? 9.279 -2.635 -11.919 1.00 97.19 156 LEU A CA 1
ATOM 1209 C C . LEU A 1 156 ? 8.095 -1.963 -12.633 1.00 97.19 156 LEU A C 1
ATOM 1211 O O . LEU A 1 156 ? 7.219 -1.418 -11.966 1.00 97.19 156 LEU A O 1
ATOM 1215 N N . GLU A 1 157 ? 8.022 -2.070 -13.963 1.00 96.44 157 GLU A N 1
ATOM 1216 C CA . GLU A 1 157 ? 6.870 -1.605 -14.749 1.00 96.44 157 GLU A CA 1
ATOM 1217 C C . GLU A 1 157 ? 5.582 -2.345 -14.356 1.00 96.44 157 GLU A C 1
ATOM 1219 O O . GLU A 1 157 ? 4.530 -1.727 -14.187 1.00 96.44 157 GLU A O 1
ATOM 1224 N N . GLN A 1 158 ? 5.659 -3.661 -14.128 1.00 97.25 158 GLN A N 1
ATOM 1225 C CA . GLN A 1 158 ? 4.520 -4.447 -13.652 1.00 97.25 158 GLN A CA 1
ATOM 1226 C C . GLN A 1 158 ? 4.043 -3.968 -12.273 1.00 97.25 158 GLN A C 1
ATOM 1228 O O . GLN A 1 158 ? 2.844 -3.780 -12.060 1.00 97.25 158 GLN A O 1
ATOM 1233 N N . TYR A 1 159 ? 4.971 -3.724 -11.341 1.00 96.88 159 TYR A N 1
ATOM 1234 C CA . TYR A 1 159 ? 4.645 -3.170 -10.027 1.00 96.88 159 TYR A CA 1
ATOM 1235 C C . TYR A 1 159 ? 4.002 -1.780 -10.137 1.00 96.88 159 TYR A C 1
ATOM 1237 O O . TYR A 1 159 ? 2.977 -1.517 -9.503 1.00 96.88 159 TYR A O 1
ATOM 1245 N N . TYR A 1 160 ? 4.547 -0.909 -10.990 1.00 96.00 160 TYR A N 1
ATOM 1246 C CA . TYR A 1 160 ? 3.967 0.400 -11.279 1.00 96.00 160 TYR A CA 1
ATOM 1247 C C . TYR A 1 160 ? 2.530 0.282 -11.808 1.00 96.00 160 TYR A C 1
ATOM 1249 O O . TYR A 1 160 ? 1.617 0.904 -11.259 1.00 96.00 160 TYR A O 1
ATOM 1257 N N . TYR A 1 161 ? 2.291 -0.556 -12.816 1.00 95.75 161 TYR A N 1
ATOM 1258 C CA . TYR A 1 161 ? 0.962 -0.750 -13.395 1.00 95.75 161 TYR A CA 1
ATOM 1259 C C . TYR A 1 161 ? -0.051 -1.277 -12.364 1.00 95.75 161 TYR A C 1
ATOM 1261 O O . TYR A 1 161 ? -1.194 -0.809 -12.281 1.00 95.75 161 TYR A O 1
ATOM 1269 N N . ASN A 1 162 ? 0.385 -2.200 -11.507 1.00 96.12 162 ASN A N 1
ATOM 1270 C CA . ASN A 1 162 ? -0.421 -2.740 -10.417 1.00 96.12 162 ASN A CA 1
ATOM 1271 C C . ASN A 1 162 ? -0.718 -1.709 -9.318 1.00 96.12 162 ASN A C 1
ATOM 1273 O O . ASN A 1 162 ? -1.837 -1.695 -8.802 1.00 96.12 162 ASN A O 1
ATOM 1277 N N . SER A 1 163 ? 0.207 -0.787 -9.020 1.00 93.88 163 SER A N 1
ATOM 1278 C CA . SER A 1 163 ? -0.023 0.328 -8.080 1.00 93.88 163 SER A CA 1
ATOM 1279 C C . SER A 1 163 ? -1.177 1.249 -8.505 1.00 93.88 163 SER A C 1
ATOM 1281 O O . SER A 1 163 ? -1.751 1.975 -7.694 1.00 93.88 163 SER A O 1
ATOM 1283 N N . LYS A 1 164 ? -1.541 1.201 -9.791 1.00 93.88 164 LYS A N 1
ATOM 1284 C CA . LYS A 1 164 ? -2.638 1.955 -10.405 1.00 93.88 164 LYS A CA 1
ATOM 1285 C C . LYS A 1 164 ? -3.863 1.091 -10.688 1.00 93.88 164 LYS A C 1
ATOM 1287 O O . LYS A 1 164 ? -4.717 1.475 -11.490 1.00 93.88 164 LYS A O 1
ATOM 1292 N N . ALA A 1 165 ? -3.942 -0.076 -10.047 1.00 95.56 165 ALA A N 1
ATOM 1293 C CA . ALA A 1 165 ? -4.996 -1.063 -10.244 1.00 95.56 165 ALA A CA 1
ATOM 1294 C C . ALA A 1 165 ? -5.191 -1.427 -11.727 1.00 95.56 165 ALA A C 1
ATOM 1296 O O . ALA A 1 165 ? -6.318 -1.544 -12.219 1.00 95.56 165 ALA A O 1
ATOM 1297 N N . ARG A 1 166 ? -4.074 -1.578 -12.455 1.00 94.94 166 ARG A N 1
ATOM 1298 C CA . ARG A 1 166 ? -4.051 -1.943 -13.879 1.00 94.94 166 ARG A CA 1
ATOM 1299 C C . ARG A 1 166 ? -4.850 -0.978 -14.761 1.00 94.94 166 ARG A C 1
ATOM 1301 O O . ARG A 1 166 ? -5.528 -1.371 -15.710 1.00 94.94 166 ARG A O 1
ATOM 1308 N N . SER A 1 167 ? -4.819 0.305 -14.418 1.00 93.50 167 SER A N 1
ATOM 1309 C CA . SER A 1 167 ? -5.513 1.331 -15.186 1.00 93.50 167 SER A CA 1
ATOM 1310 C C . SER A 1 167 ? -4.831 1.581 -16.522 1.00 93.50 167 SER A C 1
ATOM 1312 O O . SER A 1 167 ? -3.664 1.959 -16.574 1.00 93.50 167 SER A O 1
ATOM 1314 N N . TYR A 1 168 ? -5.586 1.441 -17.612 1.00 90.12 168 TYR A N 1
ATOM 1315 C CA . TYR A 1 168 ? -5.115 1.762 -18.963 1.00 90.12 168 TYR A CA 1
ATOM 1316 C C . TYR A 1 168 ? -4.900 3.271 -19.181 1.00 90.12 168 TYR A C 1
ATOM 1318 O O . TYR A 1 168 ? -4.359 3.673 -20.206 1.00 90.12 168 TYR A O 1
ATOM 1326 N N . ARG A 1 169 ? -5.359 4.115 -18.247 1.00 89.56 169 ARG A N 1
ATOM 1327 C CA . ARG A 1 169 ? -5.209 5.577 -18.310 1.00 89.56 169 ARG A CA 1
ATOM 1328 C C . ARG A 1 169 ? -3.814 6.047 -17.902 1.00 89.56 169 ARG A C 1
ATOM 1330 O O . ARG A 1 169 ? -3.502 7.220 -18.060 1.00 89.56 169 ARG A O 1
ATOM 1337 N N . GLN A 1 170 ? -2.996 5.150 -17.360 1.00 88.75 170 GLN A N 1
ATOM 1338 C CA . GLN A 1 170 ? -1.628 5.453 -16.966 1.00 88.75 170 GLN A CA 1
ATOM 1339 C C . GLN A 1 170 ? -0.696 5.363 -18.169 1.00 88.75 170 GLN A C 1
ATOM 1341 O O . GLN A 1 170 ? -0.783 4.433 -18.970 1.00 88.75 170 GLN A O 1
ATOM 1346 N N . SER A 1 171 ? 0.222 6.318 -18.269 1.00 91.50 171 SER A N 1
ATOM 1347 C CA . SER A 1 171 ? 1.381 6.215 -19.155 1.00 91.50 171 SER A CA 1
ATOM 1348 C C . SER A 1 171 ? 2.316 5.108 -18.677 1.00 91.50 171 SER A C 1
ATOM 1350 O O . SER A 1 171 ? 2.418 4.891 -17.479 1.00 91.50 171 SER A O 1
ATOM 1352 N N . SER A 1 172 ? 3.051 4.465 -19.581 1.00 92.88 172 SER A N 1
ATOM 1353 C CA . SER A 1 172 ? 4.098 3.499 -19.219 1.00 92.88 172 SER A CA 1
ATOM 1354 C C . SER A 1 172 ? 5.222 4.131 -18.383 1.00 92.88 172 SER A C 1
ATOM 1356 O O . SER A 1 172 ? 5.617 5.263 -18.665 1.00 92.88 172 SER A O 1
ATOM 1358 N N . CYS A 1 173 ? 5.801 3.386 -17.438 1.00 93.69 173 CYS A N 1
ATOM 1359 C CA . CYS A 1 173 ? 6.947 3.785 -16.610 1.00 93.69 173 CYS A CA 1
ATOM 1360 C C . CYS A 1 173 ? 8.236 3.095 -17.089 1.00 93.69 173 CYS A C 1
ATOM 1362 O O . CYS A 1 173 ? 8.845 2.252 -16.425 1.00 93.69 173 CYS A O 1
ATOM 1364 N N . GLN A 1 174 ? 8.658 3.455 -18.302 1.00 93.44 174 GLN A N 1
ATOM 1365 C CA . GLN A 1 174 ? 9.819 2.841 -18.959 1.00 93.44 174 GLN A CA 1
ATOM 1366 C C . GLN A 1 174 ? 11.055 3.739 -18.994 1.00 93.44 174 GLN A C 1
ATOM 1368 O O . GLN A 1 174 ? 12.163 3.234 -19.166 1.00 93.44 174 GLN A O 1
ATOM 1373 N N . ASP A 1 175 ? 10.886 5.051 -18.827 1.00 94.81 175 ASP A N 1
ATOM 1374 C CA . ASP A 1 175 ? 12.014 5.973 -18.774 1.00 94.81 175 ASP A CA 1
ATOM 1375 C C . ASP A 1 175 ? 12.771 5.896 -17.437 1.00 94.81 175 ASP A C 1
ATOM 1377 O O . ASP A 1 175 ? 12.265 5.418 -16.413 1.00 94.81 175 ASP A O 1
ATOM 1381 N N . ALA A 1 176 ? 14.025 6.355 -17.468 1.00 95.56 176 ALA A N 1
ATOM 1382 C CA . ALA A 1 176 ? 14.935 6.289 -16.330 1.00 95.56 176 ALA A CA 1
ATOM 1383 C C . ALA A 1 176 ? 14.405 7.055 -15.110 1.00 95.56 176 ALA A C 1
ATOM 1385 O O . ALA A 1 176 ? 14.542 6.561 -13.991 1.00 95.56 176 ALA A O 1
ATOM 1386 N N . ALA A 1 177 ? 13.772 8.211 -15.325 1.00 96.19 177 ALA A N 1
ATOM 1387 C CA . ALA A 1 177 ? 13.240 9.057 -14.261 1.00 96.19 177 ALA A CA 1
ATOM 1388 C C . ALA A 1 177 ? 12.085 8.365 -13.526 1.00 96.19 177 ALA A C 1
ATOM 1390 O O . ALA A 1 177 ? 12.054 8.295 -12.294 1.00 96.19 177 ALA A O 1
ATOM 1391 N N . CYS A 1 178 ? 11.149 7.788 -14.278 1.00 96.25 178 CYS A N 1
ATOM 1392 C CA . CYS A 1 178 ? 10.017 7.073 -13.723 1.00 96.25 178 CYS A CA 1
ATOM 1393 C C . CYS A 1 178 ? 10.471 5.823 -12.961 1.00 96.25 178 CYS A C 1
ATOM 1395 O O . CYS A 1 178 ? 10.064 5.621 -11.814 1.00 96.25 178 CYS A O 1
ATOM 1397 N N . GLN A 1 179 ? 11.366 5.022 -13.549 1.00 96.81 179 GLN A N 1
ATOM 1398 C CA . GLN A 1 179 ? 11.888 3.823 -12.893 1.00 96.81 179 GLN A CA 1
ATOM 1399 C C . GLN A 1 179 ? 12.702 4.146 -11.639 1.00 96.81 179 GLN A C 1
ATOM 1401 O O . GLN A 1 179 ? 12.534 3.481 -10.621 1.00 96.81 179 GLN A O 1
ATOM 1406 N N . ALA A 1 180 ? 13.551 5.175 -11.670 1.00 97.56 180 ALA A N 1
ATOM 1407 C CA . ALA A 1 180 ? 14.284 5.615 -10.486 1.00 97.56 180 ALA A CA 1
ATOM 1408 C C . ALA A 1 180 ? 13.322 6.008 -9.360 1.00 97.56 180 ALA A C 1
ATOM 1410 O O . ALA A 1 180 ? 13.422 5.495 -8.245 1.00 97.56 180 ALA A O 1
ATOM 1411 N N . LYS A 1 181 ? 12.317 6.832 -9.682 1.00 96.62 181 LYS A N 1
ATOM 1412 C CA . LYS A 1 181 ? 11.300 7.265 -8.724 1.00 96.62 181 LYS A CA 1
ATOM 1413 C C . LYS A 1 181 ? 10.549 6.095 -8.096 1.00 96.62 181 LYS A C 1
ATOM 1415 O O . LYS A 1 181 ? 10.424 6.048 -6.876 1.00 96.62 181 LYS A O 1
ATOM 1420 N N . TRP A 1 182 ? 10.056 5.159 -8.904 1.00 95.88 182 TRP A N 1
ATOM 1421 C CA . TRP A 1 182 ? 9.280 4.018 -8.412 1.00 95.88 182 TRP A CA 1
ATOM 1422 C C . TRP A 1 182 ? 10.106 2.969 -7.683 1.00 95.88 182 TRP A C 1
ATOM 1424 O O . TRP A 1 182 ? 9.577 2.291 -6.809 1.00 95.88 182 TRP A O 1
ATOM 1434 N N . LEU A 1 183 ? 11.391 2.837 -8.004 1.00 96.50 183 LEU A N 1
ATOM 1435 C CA . LEU A 1 183 ? 12.270 1.974 -7.229 1.00 96.50 183 LEU A CA 1
ATOM 1436 C C . LEU A 1 183 ? 12.544 2.575 -5.846 1.00 96.50 183 LEU A C 1
ATOM 1438 O O . LEU A 1 183 ? 12.496 1.850 -4.855 1.00 96.50 183 LEU A O 1
ATOM 1442 N N . CYS A 1 184 ? 12.760 3.894 -5.759 1.00 96.31 184 CYS A N 1
ATOM 1443 C CA . CYS A 1 184 ? 12.947 4.553 -4.468 1.00 96.31 184 CYS A CA 1
ATOM 1444 C C . CYS A 1 184 ? 11.703 4.414 -3.583 1.00 96.31 184 CYS A C 1
ATOM 1446 O O . CYS A 1 184 ? 11.853 4.123 -2.409 1.00 96.31 184 CYS A O 1
ATOM 1448 N N . THR A 1 185 ? 10.470 4.500 -4.100 1.00 93.56 185 THR A N 1
ATOM 1449 C CA . THR A 1 185 ? 9.265 4.355 -3.245 1.00 93.56 185 THR A CA 1
ATOM 1450 C C . THR A 1 185 ? 9.121 2.991 -2.558 1.00 93.56 185 THR A C 1
ATOM 1452 O O . THR A 1 185 ? 8.274 2.852 -1.679 1.00 93.56 185 THR A O 1
ATOM 1455 N N . MET A 1 186 ? 9.925 1.991 -2.932 1.00 92.75 186 MET A N 1
ATOM 1456 C CA . MET A 1 186 ? 9.984 0.688 -2.262 1.00 92.75 186 MET A CA 1
ATOM 1457 C C . MET A 1 186 ? 10.931 0.662 -1.050 1.00 92.75 186 MET A C 1
ATOM 1459 O O . MET A 1 186 ? 11.085 -0.382 -0.420 1.00 92.75 186 MET A O 1
ATOM 1463 N N . GLN A 1 187 ? 11.593 1.779 -0.744 1.00 88.94 187 GLN A N 1
ATOM 1464 C CA . GLN A 1 187 ? 12.534 1.925 0.362 1.00 88.94 187 GLN A CA 1
ATOM 1465 C C . GLN A 1 187 ? 12.003 2.906 1.410 1.00 88.94 187 GLN A C 1
ATOM 1467 O O . GLN A 1 187 ? 11.103 3.708 1.156 1.00 88.94 187 GLN A O 1
ATOM 1472 N N . TRP A 1 188 ? 12.585 2.833 2.603 1.00 87.38 188 TRP A N 1
ATOM 1473 C CA . TRP A 1 188 ? 12.290 3.749 3.695 1.00 87.38 188 TRP A CA 1
ATOM 1474 C C . TRP A 1 188 ? 13.197 4.973 3.633 1.00 87.38 188 TRP A C 1
ATOM 1476 O O . TRP A 1 188 ? 14.408 4.839 3.474 1.00 87.38 188 TRP A O 1
ATOM 1486 N N . PHE A 1 189 ? 12.607 6.151 3.828 1.00 86.62 189 PHE A N 1
ATOM 1487 C CA . PHE A 1 189 ? 13.332 7.409 3.976 1.00 86.62 189 PHE A CA 1
ATOM 1488 C C . PHE A 1 189 ? 12.797 8.174 5.172 1.00 86.62 189 PHE A C 1
ATOM 1490 O O . PHE A 1 189 ? 11.589 8.181 5.424 1.00 86.62 189 PHE A O 1
ATOM 1497 N N . THR A 1 190 ? 13.703 8.843 5.872 1.00 82.06 190 THR A N 1
ATOM 1498 C CA . THR A 1 190 ? 13.356 9.737 6.977 1.00 82.06 190 THR A CA 1
ATOM 1499 C C . THR A 1 190 ? 12.981 11.114 6.447 1.00 82.06 190 THR A C 1
ATOM 1501 O O . THR A 1 190 ? 12.023 11.713 6.927 1.00 82.06 190 THR A O 1
ATOM 1504 N N . THR A 1 191 ? 13.696 11.597 5.427 1.00 83.31 191 THR A N 1
ATOM 1505 C CA . THR A 1 191 ? 13.512 12.942 4.875 1.00 83.31 191 THR A CA 1
ATOM 1506 C C . THR A 1 191 ? 13.107 12.914 3.404 1.00 83.31 191 THR A C 1
ATOM 1508 O O . THR A 1 191 ? 13.328 11.939 2.676 1.00 83.31 191 THR A O 1
ATOM 1511 N N . SER A 1 192 ? 12.504 14.013 2.940 1.00 86.25 192 SER A N 1
ATOM 1512 C CA . SER A 1 192 ? 12.227 14.171 1.512 1.00 86.25 192 SER A CA 1
ATOM 1513 C C . SER A 1 192 ? 13.528 14.301 0.719 1.00 86.25 192 SER A C 1
ATOM 1515 O O . SER A 1 192 ? 13.567 13.898 -0.440 1.00 86.25 192 SER A O 1
ATOM 1517 N N . GLU A 1 193 ? 14.569 14.877 1.311 1.00 90.50 193 GLU A N 1
ATOM 1518 C CA . GLU A 1 193 ? 15.882 15.074 0.709 1.00 90.50 193 GLU A CA 1
ATOM 1519 C C . GLU A 1 193 ? 16.552 13.731 0.393 1.00 90.50 193 GLU A C 1
ATOM 1521 O O . GLU A 1 193 ? 17.001 13.543 -0.737 1.00 90.50 193 GLU A O 1
ATOM 1526 N N . ASP A 1 194 ? 16.520 12.770 1.324 1.00 90.06 194 ASP A N 1
ATOM 1527 C CA . ASP A 1 194 ? 17.075 11.424 1.112 1.00 90.06 194 ASP A CA 1
ATOM 1528 C C . ASP A 1 194 ? 16.346 10.685 -0.016 1.00 90.06 194 ASP A C 1
ATOM 1530 O O . ASP A 1 194 ? 16.968 10.055 -0.876 1.00 90.06 194 ASP A O 1
ATOM 1534 N N . PHE A 1 195 ? 15.015 10.816 -0.063 1.00 93.69 195 PHE A N 1
ATOM 1535 C CA . PHE A 1 195 ? 14.223 10.271 -1.163 1.00 93.69 195 PHE A CA 1
ATOM 1536 C C . PHE A 1 195 ? 14.649 10.885 -2.505 1.00 93.69 195 PHE A C 1
ATOM 1538 O O . PHE A 1 195 ? 14.880 10.157 -3.470 1.00 93.69 195 PHE A O 1
ATOM 1545 N N . GLN A 1 196 ? 14.783 12.214 -2.589 1.00 95.69 196 GLN A N 1
ATOM 1546 C CA . GLN A 1 196 ? 15.190 12.877 -3.836 1.00 95.69 196 GLN A CA 1
ATOM 1547 C C . GLN A 1 196 ? 16.630 12.532 -4.244 1.00 95.69 196 GLN A C 1
ATOM 1549 O O . GLN A 1 196 ? 16.910 12.423 -5.442 1.00 95.69 196 GLN A O 1
ATOM 1554 N N . ALA A 1 197 ? 17.528 12.3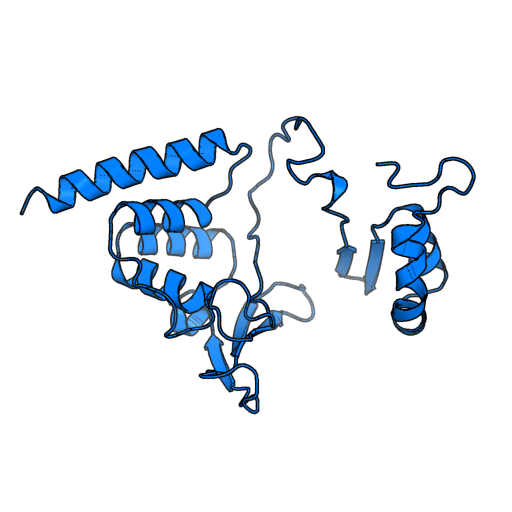26 -3.276 1.00 96.50 197 ALA A N 1
ATOM 1555 C CA . ALA A 1 197 ? 18.887 11.862 -3.530 1.00 96.50 197 ALA A CA 1
ATOM 1556 C C . ALA A 1 197 ? 18.881 10.468 -4.179 1.00 96.50 197 ALA A C 1
ATOM 1558 O O . ALA A 1 197 ? 19.460 10.306 -5.253 1.00 96.50 197 ALA A O 1
ATOM 1559 N N . CYS A 1 198 ? 18.123 9.513 -3.619 1.00 96.94 198 CYS A N 1
ATOM 1560 C CA . CYS A 1 198 ? 17.932 8.185 -4.216 1.00 96.94 198 CYS A CA 1
ATOM 1561 C C . CYS A 1 198 ? 17.455 8.275 -5.674 1.00 96.94 198 CYS A C 1
ATOM 1563 O O . CYS A 1 198 ? 18.013 7.620 -6.560 1.00 96.94 198 CYS A O 1
ATOM 1565 N N . VAL A 1 199 ? 16.440 9.109 -5.942 1.00 97.69 199 VAL A N 1
ATOM 1566 C CA . VAL A 1 199 ? 15.884 9.255 -7.297 1.00 97.69 199 VAL A CA 1
ATOM 1567 C C . VAL A 1 199 ? 16.943 9.785 -8.258 1.00 97.69 199 VAL A C 1
ATOM 1569 O O . VAL A 1 199 ? 17.137 9.213 -9.330 1.00 97.69 199 VAL A O 1
ATOM 1572 N N . SER A 1 200 ? 17.661 10.834 -7.8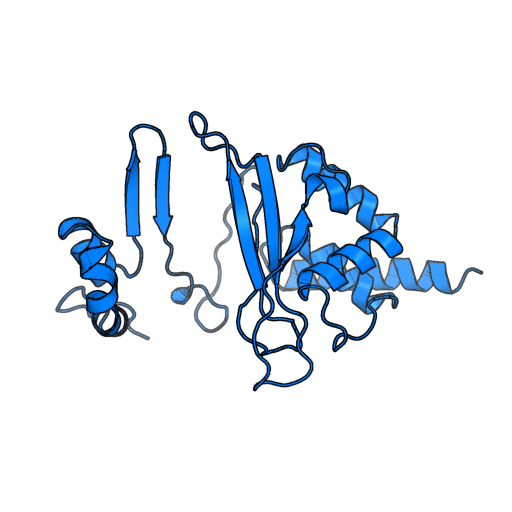58 1.00 97.38 200 SER A N 1
ATOM 1573 C CA . SER A 1 200 ? 18.671 11.485 -8.697 1.00 97.38 200 SER A CA 1
ATOM 1574 C C . SER A 1 200 ? 19.834 10.545 -9.036 1.00 97.38 200 SER A C 1
ATOM 1576 O O . SER A 1 200 ? 20.264 10.471 -10.189 1.00 97.38 200 SER A O 1
ATOM 1578 N N . GLU A 1 201 ? 20.327 9.792 -8.050 1.00 96.50 201 GLU A N 1
ATOM 1579 C CA . GLU A 1 201 ? 21.423 8.834 -8.234 1.00 96.50 201 GLU A CA 1
ATOM 1580 C C . GLU A 1 201 ? 21.028 7.686 -9.172 1.00 96.50 201 GLU 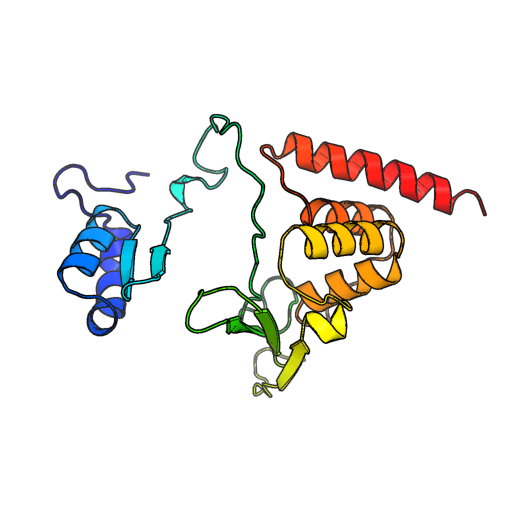A C 1
ATOM 1582 O O . GLU A 1 201 ? 21.766 7.351 -10.107 1.00 96.50 201 GLU A O 1
ATOM 1587 N N . LEU A 1 202 ? 19.841 7.105 -8.971 1.00 95.69 202 LEU A N 1
ATOM 1588 C CA . LEU A 1 202 ? 19.360 5.995 -9.791 1.00 95.69 202 LEU A CA 1
ATOM 1589 C C . LEU A 1 202 ? 18.999 6.423 -11.215 1.00 95.69 202 LEU A C 1
ATOM 1591 O O . LEU A 1 202 ? 19.242 5.663 -12.156 1.00 95.69 202 LEU A O 1
ATOM 1595 N N . GLU A 1 203 ? 18.444 7.620 -11.398 1.00 96.56 203 GLU A N 1
ATOM 1596 C CA . GLU A 1 203 ? 18.136 8.153 -12.726 1.00 96.56 203 GLU A CA 1
ATOM 1597 C C . GLU A 1 203 ? 19.418 8.344 -13.547 1.00 96.56 203 GLU A C 1
ATOM 1599 O O . GLU A 1 203 ? 19.485 7.917 -14.706 1.00 96.56 203 GLU A O 1
ATOM 1604 N N . ALA A 1 204 ? 20.470 8.901 -12.936 1.00 94.81 204 ALA A N 1
ATOM 1605 C CA . ALA A 1 204 ? 21.773 9.067 -13.576 1.00 94.81 204 ALA A CA 1
ATOM 1606 C C . ALA A 1 204 ? 22.410 7.714 -13.949 1.00 94.81 204 ALA A C 1
ATOM 1608 O O . ALA A 1 204 ? 22.894 7.533 -15.076 1.00 94.81 204 ALA A O 1
ATOM 1609 N N . ALA A 1 205 ? 22.358 6.734 -13.040 1.00 91.56 205 ALA A N 1
ATOM 1610 C CA . ALA A 1 205 ? 22.870 5.386 -13.280 1.00 91.56 205 ALA A CA 1
ATOM 1611 C C . ALA A 1 205 ? 22.120 4.659 -14.414 1.00 91.56 205 ALA A C 1
ATOM 1613 O O . ALA A 1 205 ? 22.728 3.977 -15.236 1.00 91.56 205 ALA A O 1
ATOM 1614 N N . ARG A 1 206 ? 20.796 4.823 -14.515 1.00 88.62 206 ARG A N 1
ATOM 1615 C CA . ARG A 1 206 ? 19.996 4.203 -15.589 1.00 88.62 206 ARG A CA 1
ATOM 1616 C C . ARG A 1 206 ? 20.170 4.898 -16.938 1.00 88.62 206 ARG A C 1
ATOM 1618 O O . ARG A 1 206 ? 20.207 4.230 -17.970 1.00 88.62 206 ARG A O 1
ATOM 1625 N N . SER A 1 207 ? 20.324 6.218 -16.937 1.00 86.56 207 SER A N 1
ATOM 1626 C CA . SER A 1 207 ? 20.523 7.004 -18.162 1.00 86.56 207 SER A CA 1
ATOM 1627 C C . SER A 1 207 ? 21.865 6.693 -18.831 1.00 86.56 207 SER A C 1
ATOM 1629 O O . SER A 1 207 ? 21.961 6.616 -20.056 1.00 86.56 207 SER A O 1
ATOM 1631 N N . THR A 1 208 ? 22.904 6.444 -18.033 1.00 77.00 208 THR A N 1
ATOM 1632 C CA . THR A 1 208 ? 24.225 6.039 -18.539 1.00 77.00 208 THR A CA 1
ATOM 1633 C C . THR A 1 208 ? 24.202 4.653 -19.182 1.00 77.00 208 THR A C 1
ATOM 1635 O O . THR A 1 208 ? 24.772 4.483 -20.259 1.00 77.00 208 THR A O 1
ATOM 1638 N N . VAL A 1 209 ? 23.471 3.693 -18.606 1.00 66.25 209 VAL A N 1
ATOM 1639 C CA . VAL A 1 209 ? 23.261 2.367 -19.217 1.00 66.25 209 VAL A CA 1
ATOM 1640 C C . VAL A 1 209 ? 22.533 2.484 -20.560 1.00 66.25 209 VAL A C 1
ATOM 1642 O O . VAL A 1 209 ? 22.985 1.903 -21.545 1.00 66.25 209 VAL A O 1
ATOM 1645 N N . ALA A 1 210 ? 21.474 3.297 -20.644 1.00 59.41 210 ALA A N 1
ATOM 1646 C CA . ALA A 1 210 ? 20.713 3.499 -21.882 1.00 59.41 210 ALA A CA 1
ATOM 1647 C C . ALA A 1 210 ? 21.528 4.133 -23.029 1.00 59.41 210 ALA A C 1
ATOM 1649 O O . ALA A 1 210 ? 21.189 3.945 -24.193 1.00 59.41 210 ALA A O 1
ATOM 1650 N N . THR A 1 211 ? 22.604 4.861 -22.712 1.00 55.84 211 THR A N 1
ATOM 1651 C CA . THR A 1 211 ? 23.462 5.530 -23.710 1.00 55.84 211 THR A CA 1
ATOM 1652 C C . THR A 1 211 ? 24.644 4.652 -24.158 1.00 55.84 211 THR A C 1
ATOM 1654 O O . THR A 1 211 ? 25.393 5.028 -25.054 1.00 55.84 211 THR A O 1
ATOM 1657 N N . SER A 1 212 ? 24.840 3.488 -23.529 1.00 49.84 212 SER A N 1
ATOM 1658 C CA . SER A 1 212 ? 25.989 2.597 -23.759 1.00 49.84 212 SER A CA 1
ATOM 1659 C C . SER A 1 212 ? 25.735 1.440 -24.743 1.00 49.84 212 SER A C 1
ATOM 1661 O O . SER A 1 212 ? 26.590 0.562 -24.873 1.00 49.84 212 SER A O 1
ATOM 1663 N N . CYS A 1 213 ? 24.597 1.446 -25.450 1.00 39.12 213 CYS A N 1
ATOM 1664 C CA . CYS A 1 213 ? 24.263 0.506 -26.530 1.00 39.12 213 CYS A CA 1
ATOM 1665 C C . CYS A 1 213 ? 24.366 1.146 -27.917 1.00 39.12 213 CYS A C 1
ATOM 1667 O O . CYS A 1 213 ? 23.878 2.286 -28.081 1.00 39.12 213 CYS A O 1
#

InterPro domains:
  IPR045473 Sphingomyelin phosphodiesterase, C-terminal domain [PF19272] (84-201)